Protein 6EQE (pdb70)

Solvent-accessible surface area: 10298 Å² total; per-residue (Å²): 186,50,93,66,38,30,31,87,113,20,73,44,75,47,1,66,43,101,62,17,64,23,81,43,155,60,43,106,9,116,186,29,35,47,9,35,34,1,27,0,14,11,2,54,82,14,86,35,55,3,0,0,0,0,0,1,0,1,97,83,17,143,30,82,18,0,111,27,0,0,53,7,0,0,3,4,0,0,0,0,0,0,0,31,11,101,48,38,96,25,89,7,76,45,0,6,74,5,0,47,18,0,2,149,20,0,31,55,30,27,60,50,88,101,12,63,0,119,45,62,7,30,63,79,5,24,0,0,0,0,34,10,26,0,0,0,1,0,0,30,0,0,30,105,54,88,97,10,52,0,0,0,0,1,3,0,85,17,103,52,45,103,11,45,63,0,57,1,26,0,0,0,0,0,1,68,96,9,97,122,2,60,11,125,70,3,1,26,40,0,9,90,25,1,78,136,6,14,20,0,0,0,12,4,79,44,8,64,24,53,14,2,10,42,70,20,105,24,64,49,17,0,0,21,1,0,0,0,0,0,2,22,17,0,1,63,3,87,81,6,30,93,33,0,15,55,69,29,129,34,132,134,20,44,33,40,91,54,35,102,6,80,137,168,244

GO terms:
  GO:0052689 carboxylic ester hydrolase activity (F, IDA)
  GO:0042178 xenobiotic catabolic process (P, IDA)
  GO:0008126 acetylesterase activity (F, EXP)

Radius of gyration: 16.51 Å; Cα contacts (8 Å, |Δi|>4): 727; chains: 1; bounding box: 40×38×47 Å

InterPro domains:
  IPR029058 Alpha/Beta hydrolase fold [G3DSA:3.40.50.1820] (29-290)
  IPR029058 Alpha/Beta hydrolase fold [SSF53474] (37-277)
  IPR041127 PET hydrolase/cutinase-like [PF12740] (27-290)
  IPR050261 FrsA esterase [PTHR22946] (27-247)

Nearest PDB structures (foldseek):
  6ilx-assembly1_A  TM=1.003E+00  e=2.731E-58  Piscinibacter sakaiensis
  6eqf-assembly1_A  TM=9.967E-01  e=1.232E-58  Piscinibacter sakaiensis
  8j45-assembly1_A  TM=1.003E+00  e=1.341E-57  Piscinibacter sakaiensis
  7sh6-assembly1_A  TM=1.003E+00  e=1.426E-57  Piscinibacter sakaiensis
  7cqb-assembly1_A  TM=1.003E+00  e=3.796E-57  Piscinibacter sakaiensis

Secondary structure (DSSP, 8-state):
--TT--SSPP-HHHHHSSS-SS-EEEEE-SS-SSSSEEEEEEES--SS-EEEEEEE--TT--GGGTTTHHHHHHHHH-EEEEEE-SSTT--HHHHHHHHHHHHHHHHHHHT-TTSTTTTTEEEEEEEEEEBTHHHHHHHHHHHH-TT--EE--BS---S----TT--S-EEEEEETT-SSS-TTTTHHHHHHH--SS-EEEEEETT--TTTTSTT-S-HHHHHHHHHHHHHHHHS--GGGHHHHHS----TTEEEEEEES-S---

Sequence (265 aa):
TNPYARGPNPTAASLEASSAGPFTVRRRSFTVSRRPSGYGAGTVYYPTNAGGTVGAIAIVPGYTARQSSSIIKKWWGPRLASHGFVVITIDTNSTLDQPSSSSRSSQQMAALRRQVASSSLNGTSSSPIYGKKVDTARMGVMGWSMGGGGSLISAANNPSSLKKAAAPQAPWDSSSSTNFSSVTVPTLIIFACENDSSIAPVNSSSSALPIYDSMSSRRNAKQFLLEINGGSHSCANSGNSSNQALIGKKGVAWMMKRFMMDNDTRYSTFACENPNSTRRVSDFRTANCSSLEH

Structure (mmCIF, N/CA/C/O backbone):
data_6EQE
#
_entry.id   6EQE
#
_cell.length_a   51.114
_cell.length_b   51.388
_cell.length_c   84.545
_cell.angle_alpha   90.00
_cell.angle_beta   90.00
_cell.angle_gamma   90.00
#
_symmetry.space_group_name_H-M   'P 21 21 21'
#
loop_
_entity.id
_entity.type
_entity.pdbx_description
1 polymer 'Poly(ethylene terephthalate) hydrolase'
2 non-polymer 'CHLORIDE ION'
3 non-polymer 'SODIUM ION'
4 water water
#
loop_
_atom_site.group_PDB
_atom_site.id
_atom_site.type_symbol
_atom_site.label_atom_id
_atom_site.label_alt_id
_atom_site.label_comp_id
_atom_site.label_asym_id
_atom_site.label_entity_id
_atom_site.label_seq_id
_atom_site.pdbx_PDB_ins_code
_atom_site.Cartn_x
_atom_site.Cartn_y
_atom_site.Cartn_z
_atom_site.occupancy
_atom_site.B_iso_or_equiv
_atom_site.auth_seq_id
_atom_site.auth_comp_id
_atom_site.auth_asym_id
_atom_site.auth_atom_id
_atom_site.pdbx_PDB_model_num
ATOM 1 N N . THR A 1 29 ? 13.140 13.321 12.769 1.00 24.59 29 THR A N 1
ATOM 2 C CA . THR A 1 29 ? 11.706 13.383 12.534 1.00 23.64 29 THR A CA 1
ATOM 3 C C . THR A 1 29 ? 11.210 12.040 12.000 1.00 19.07 29 THR A C 1
ATOM 4 O O . THR A 1 29 ? 11.987 11.168 11.635 1.00 20.92 29 THR A O 1
ATOM 14 N N . ASN A 1 30 ? 9.903 11.872 11.952 1.00 14.37 30 ASN A N 1
ATOM 15 C CA . ASN A 1 30 ? 9.316 10.625 11.475 1.00 11.18 30 ASN A CA 1
ATOM 16 C C . ASN A 1 30 ? 9.312 10.633 9.956 1.00 9.97 30 ASN A C 1
ATOM 17 O O . ASN A 1 30 ? 8.628 11.469 9.358 1.00 10.20 30 ASN A O 1
ATOM 28 N N . PRO A 1 31 ? 10.033 9.721 9.294 1.00 10.32 31 PRO A N 1
ATOM 29 C CA . PRO A 1 31 ? 10.106 9.766 7.827 1.00 10.43 31 PRO A CA 1
ATOM 30 C C . PRO A 1 31 ? 8.780 9.471 7.141 1.00 9.33 31 PRO A C 1
ATOM 31 O O . PRO A 1 31 ? 8.659 9.734 5.934 1.00 10.78 31 PRO A O 1
ATOM 42 N N . TYR A 1 32 ? 7.799 8.926 7.864 1.00 8.18 32 TYR A N 1
ATOM 43 C CA . TYR A 1 32 ? 6.524 8.520 7.281 1.00 7.26 32 TYR A CA 1
ATOM 44 C C . TYR A 1 32 ? 5.411 9.536 7.505 1.00 7.41 32 TYR A C 1
ATOM 45 O O . TYR A 1 32 ? 4.293 9.339 7.007 1.00 7.46 32 TYR A O 1
ATOM 63 N N . ALA A 1 33 ? 5.676 10.609 8.243 1.00 7.38 33 ALA A N 1
ATOM 64 C CA . ALA A 1 33 ? 4.642 11.600 8.489 1.00 7.58 33 ALA A CA 1
ATOM 65 C C . ALA A 1 33 ? 4.330 12.353 7.203 1.00 7.28 33 ALA A C 1
ATOM 66 O O . ALA A 1 33 ? 5.237 12.850 6.522 1.00 8.60 33 ALA A O 1
ATOM 73 N N . ARG A 1 34 ? 3.047 12.423 6.874 1.00 6.69 34 ARG A N 1
ATOM 74 C CA . ARG A 1 34 ? 2.566 13.136 5.703 1.00 6.94 34 ARG A CA 1
ATOM 75 C C . ARG A 1 34 ? 1.444 14.069 6.113 1.00 7.12 34 ARG A C 1
ATOM 76 O O . ARG A 1 34 ? 0.680 13.758 7.028 1.00 6.80 34 ARG A O 1
ATOM 97 N N . GLY A 1 35 ? 1.320 15.191 5.401 1.00 7.75 35 GLY A N 1
ATOM 98 C CA . GLY A 1 35 ? 0.178 16.063 5.545 1.00 8.07 35 GLY A CA 1
ATOM 99 C C . GLY A 1 35 ? 0.237 16.983 6.746 1.00 8.01 35 GLY A C 1
ATOM 100 O O . GLY A 1 35 ? 1.120 16.891 7.610 1.00 8.18 35 GLY A O 1
ATOM 104 N N . PRO A 1 36 ? -0.723 17.901 6.807 1.00 10.11 36 PRO A N 1
ATOM 105 C CA . PRO A 1 36 ? -0.769 18.894 7.880 1.00 10.17 36 PRO A CA 1
ATOM 106 C C . PRO A 1 36 ? -1.190 18.269 9.200 1.00 8.95 36 PRO A C 1
ATOM 107 O O . PRO A 1 36 ? -1.784 17.193 9.253 1.00 9.51 36 PRO A O 1
ATOM 118 N N . ASN A 1 37 ? -0.904 18.974 10.282 1.00 8.94 37 ASN A N 1
ATOM 119 C CA . ASN A 1 37 ? -1.296 18.476 11.591 1.00 8.80 37 ASN A CA 1
ATOM 120 C C . ASN A 1 37 ? -2.812 18.281 11.639 1.00 8.96 37 ASN A C 1
ATOM 121 O O . ASN A 1 37 ? -3.568 19.183 11.232 1.00 9.99 37 ASN A O 1
ATOM 132 N N . PRO A 1 38 ? -3.295 17.148 12.144 1.00 8.11 38 PRO A N 1
ATOM 133 C CA . PRO A 1 38 ? -4.732 16.860 12.087 1.00 8.08 38 PRO A CA 1
ATOM 134 C C . PRO A 1 38 ? -5.516 17.597 13.154 1.00 8.37 38 PRO A C 1
ATOM 135 O O . PRO A 1 38 ? -5.016 17.888 14.243 1.00 9.56 38 PRO A O 1
ATOM 146 N N . THR A 1 39 ? -6.786 17.849 12.845 1.00 8.26 39 THR A N 1
ATOM 147 C CA . THR A 1 39 ? -7.752 18.330 13.819 1.00 8.54 39 THR A CA 1
ATOM 148 C C . THR A 1 39 ? -8.991 17.450 13.733 1.00 8.08 39 THR A C 1
ATOM 149 O O . THR A 1 39 ? -9.192 16.715 12.763 1.00 7.56 39 THR A O 1
ATOM 160 N N . ALA A 1 40 ? -9.866 17.553 14.732 1.00 8.30 40 ALA A N 1
ATOM 161 C CA . ALA A 1 40 ? -11.118 16.811 14.641 1.00 8.60 40 ALA A CA 1
ATOM 162 C C . ALA A 1 40 ? -11.852 17.183 13.364 1.00 7.94 40 ALA A C 1
ATOM 163 O O . ALA A 1 40 ? -12.335 16.311 12.632 1.00 8.07 40 ALA A O 1
ATOM 170 N N . ALA A 1 41 ? -11.950 18.484 13.076 1.00 8.42 41 ALA A N 1
ATOM 171 C CA . ALA A 1 41 ? -12.650 18.919 11.877 1.00 8.75 41 ALA A CA 1
ATOM 172 C C . ALA A 1 41 ? -12.008 18.344 10.623 1.00 7.69 41 ALA A C 1
ATOM 173 O O . ALA A 1 41 ? -12.716 17.894 9.706 1.00 7.75 41 ALA A O 1
ATOM 180 N N . SER A 1 42 ? -10.668 18.369 10.542 1.00 7.43 42 SER A N 1
ATOM 181 C CA . SER A 1 42 ? -10.022 17.926 9.311 1.00 7.29 42 SER A CA 1
ATOM 182 C C . SER A 1 42 ? -10.180 16.426 9.112 1.00 6.51 42 SER A C 1
ATOM 183 O O . SER A 1 42 ? -10.207 15.961 7.966 1.00 7.23 42 SER A O 1
ATOM 191 N N . LEU A 1 43 ? -10.315 15.660 10.191 1.00 6.13 43 LEU A N 1
ATOM 192 C CA . LEU A 1 43 ? -10.519 14.219 10.085 1.00 5.96 43 LEU A CA 1
ATOM 193 C C . LEU A 1 43 ? -11.982 13.835 9.908 1.00 5.83 43 LEU A C 1
ATOM 194 O O . LEU A 1 43 ? -12.263 12.746 9.390 1.00 6.12 43 LEU A O 1
ATOM 210 N N . GLU A 1 44 ? -12.915 14.691 10.326 1.00 6.06 44 GLU A N 1
ATOM 211 C CA . GLU A 1 44 ? -14.343 14.443 10.160 1.00 6.08 44 GLU A CA 1
ATOM 212 C C . GLU A 1 44 ? -14.841 14.857 8.776 1.00 5.89 44 GLU A C 1
ATOM 213 O O . GLU A 1 44 ? -15.906 14.393 8.344 1.00 6.46 44 GLU A O 1
ATOM 225 N N . ALA A 1 45 ? -14.105 15.730 8.096 1.00 6.33 45 ALA A N 1
ATOM 226 C CA . ALA A 1 45 ? -14.451 16.211 6.773 1.00 6.68 45 ALA A CA 1
ATOM 227 C C . ALA A 1 45 ? -14.533 15.053 5.790 1.00 6.44 45 ALA A C 1
ATOM 228 O O . ALA A 1 45 ? -13.908 14.007 5.948 1.00 6.57 45 ALA A O 1
ATOM 235 N N . SER A 1 46 ? -15.294 15.265 4.720 1.00 7.13 46 SER A N 1
ATOM 236 C CA A SER A 1 46 ? -15.412 14.224 3.712 0.34 7.65 46 SER A CA 1
ATOM 237 C CA B SER A 1 46 ? -15.417 14.246 3.688 0.66 7.45 46 SER A CA 1
ATOM 238 C C . SER A 1 46 ? -14.094 13.949 2.995 1.00 6.89 46 SER A C 1
ATOM 239 O O . SER A 1 46 ? -13.917 12.844 2.477 1.00 8.89 46 SER A O 1
ATOM 254 N N . ALA A 1 47 ? -13.204 14.929 2.899 1.00 6.88 47 ALA A N 1
ATOM 255 C CA . ALA A 1 47 ? -11.952 14.752 2.191 1.00 8.76 47 ALA A CA 1
ATOM 256 C C . ALA A 1 47 ? -10.799 15.315 2.992 1.00 7.43 47 ALA A C 1
ATOM 257 O O . ALA A 1 47 ? -10.901 16.393 3.591 1.00 7.51 47 ALA A O 1
ATOM 264 N N . GLY A 1 48 ? -9.689 14.580 2.953 1.00 7.54 48 GLY A N 1
ATOM 265 C CA . GLY A 1 48 ? -8.432 15.012 3.504 1.00 7.16 48 GLY A CA 1
ATOM 266 C C . GLY A 1 48 ? -7.701 15.988 2.602 1.00 6.67 48 GLY A C 1
ATOM 267 O O . GLY A 1 48 ? -8.268 16.552 1.662 1.00 7.46 48 GLY A O 1
ATOM 271 N N . PRO A 1 49 ? -6.409 16.202 2.893 1.00 6.56 49 PRO A N 1
ATOM 272 C CA . PRO A 1 49 ? -5.658 17.276 2.223 1.00 7.33 49 PRO A CA 1
ATOM 273 C C . PRO A 1 49 ? -5.235 16.975 0.800 1.00 7.35 49 PRO A C 1
ATOM 274 O O . PRO A 1 49 ? -4.941 17.926 0.063 1.00 9.08 49 PRO A O 1
ATOM 285 N N . PHE A 1 50 ? -5.150 15.716 0.395 1.00 6.28 50 PHE A N 1
ATOM 286 C CA . PHE A 1 50 ? -4.535 15.357 -0.875 1.00 6.02 50 PHE A CA 1
ATOM 287 C C . PHE A 1 50 ? -5.583 15.103 -1.951 1.00 6.30 50 PHE A C 1
ATOM 288 O O . PHE A 1 50 ? -6.689 14.617 -1.682 1.00 6.97 50 PHE A O 1
ATOM 305 N N . THR A 1 51 ? -5.201 15.416 -3.181 1.00 6.80 51 THR A N 1
ATOM 306 C CA . THR A 1 51 ? -6.031 15.171 -4.348 1.00 7.25 51 THR A CA 1
ATOM 307 C C . THR A 1 51 ? -5.955 13.694 -4.710 1.00 6.79 51 THR A C 1
ATOM 308 O O . THR A 1 51 ? -4.877 13.103 -4.686 1.00 7.28 51 THR A O 1
ATOM 319 N N . VAL A 1 52 ? -7.104 13.103 -5.038 1.00 6.68 52 VAL A N 1
ATOM 320 C CA . VAL A 1 52 ? -7.218 11.674 -5.291 1.00 6.86 52 VAL A CA 1
ATOM 321 C C . VAL A 1 52 ? -7.566 11.416 -6.749 1.00 6.71 52 VAL A C 1
ATOM 322 O O . VAL A 1 52 ? -8.445 12.072 -7.318 1.00 7.72 52 VAL A O 1
ATOM 335 N N . ARG A 1 53 ? -6.888 10.442 -7.340 1.00 6.48 53 ARG A N 1
ATOM 336 C CA A ARG A 1 53 ? -7.269 9.869 -8.619 0.35 7.04 53 ARG A CA 1
ATOM 337 C CA B ARG A 1 53 ? -7.269 9.869 -8.619 0.35 7.04 53 ARG A CA 1
ATOM 338 C CA C ARG A 1 53 ? -7.261 9.867 -8.620 0.29 7.04 53 ARG A CA 1
ATOM 339 C C . ARG A 1 53 ? -7.425 8.362 -8.442 1.00 7.10 53 ARG A C 1
ATOM 340 O O . ARG A 1 53 ? -7.063 7.789 -7.409 1.00 6.68 53 ARG A O 1
ATOM 401 N N . SER A 1 54 ? -7.984 7.710 -9.462 1.00 7.73 54 SER A N 1
ATOM 402 C CA . SER A 1 54 ? -8.193 6.275 -9.376 1.00 7.46 54 SER A CA 1
ATOM 403 C C . SER A 1 54 ? -8.095 5.647 -10.750 1.00 7.88 54 SER A C 1
ATOM 404 O O . SER A 1 54 ? -8.235 6.313 -11.777 1.00 10.71 54 SER A O 1
ATOM 412 N N . PHE A 1 55 ? -7.876 4.338 -10.758 1.00 7.25 55 PHE A N 1
ATOM 413 C CA . PHE A 1 55 ? -7.906 3.548 -11.986 1.00 7.44 55 PHE A CA 1
ATOM 414 C C . PHE A 1 55 ? -8.387 2.137 -11.657 1.00 6.49 55 PHE A C 1
ATOM 415 O O . PHE A 1 55 ? -8.298 1.681 -10.519 1.00 7.01 55 PHE A O 1
ATOM 432 N N . THR A 1 56 ? -8.901 1.450 -12.679 1.00 8.21 56 THR A N 1
ATOM 433 C CA . THR A 1 56 ? -9.291 0.044 -12.641 1.00 8.14 56 THR A CA 1
ATOM 434 C C . THR A 1 56 ? -8.065 -0.816 -12.928 1.00 7.41 56 THR A C 1
ATOM 435 O O . THR A 1 56 ? -7.317 -0.529 -13.863 1.00 8.76 56 THR A O 1
ATOM 446 N N . VAL A 1 57 ? -7.877 -1.895 -12.175 1.00 6.50 57 VAL A N 1
ATOM 447 C CA . VAL A 1 57 ? -6.771 -2.816 -12.449 1.00 7.35 57 VAL A CA 1
ATOM 448 C C . VAL A 1 57 ? -7.057 -3.593 -13.738 1.00 7.81 57 VAL A C 1
ATOM 449 O O . VAL A 1 57 ? -8.091 -4.251 -13.872 1.00 8.03 57 VAL A O 1
ATOM 462 N N . SER A 1 58 ? -6.145 -3.530 -14.712 1.00 8.14 58 SER A N 1
ATOM 463 C CA . SER A 1 58 ? -6.414 -4.181 -15.999 1.00 9.61 58 SER A CA 1
ATOM 464 C C . SER A 1 58 ? -6.498 -5.690 -15.872 1.00 9.58 58 SER A C 1
ATOM 465 O O . SER A 1 58 ? -7.444 -6.328 -16.373 1.00 11.85 58 SER A O 1
ATOM 473 N N . ARG A 1 59 ? -5.509 -6.298 -15.237 1.00 8.42 59 ARG A N 1
ATOM 474 C CA A ARG A 1 59 ? -5.486 -7.756 -15.102 0.56 8.60 59 ARG A CA 1
ATOM 475 C CA B ARG A 1 59 ? -5.476 -7.749 -15.105 0.44 8.97 59 ARG A CA 1
ATOM 476 C C . ARG A 1 59 ? -5.254 -8.102 -13.642 1.00 7.19 59 ARG A C 1
ATOM 477 O O . ARG A 1 59 ? -4.109 -8.262 -13.189 1.00 7.58 59 ARG A O 1
ATOM 516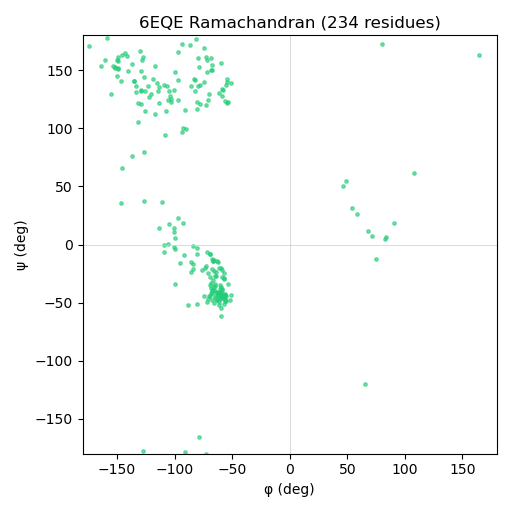 N N . PRO A 1 60 ? -6.326 -8.240 -12.872 1.00 6.55 60 PRO A N 1
ATOM 517 C CA . PRO A 1 60 ? -6.167 -8.638 -11.471 1.00 7.05 60 PRO A CA 1
ATOM 518 C C . PRO A 1 60 ? -5.389 -9.935 -11.341 1.00 7.28 60 PRO A C 1
ATOM 519 O O . PRO A 1 60 ? -5.627 -10.916 -12.055 1.00 8.27 60 PRO A O 1
ATOM 530 N N . SER A 1 61 ? -4.480 -9.945 -10.380 1.00 6.89 61 SER A N 1
ATOM 531 C CA . SER A 1 61 ? -3.614 -11.082 -10.092 1.00 7.41 61 SER A CA 1
ATOM 532 C C . SER A 1 61 ? -4.072 -11.720 -8.782 1.00 6.87 61 SER A C 1
ATOM 533 O O . SER A 1 61 ? -3.696 -11.266 -7.702 1.00 8.07 61 SER A O 1
ATOM 541 N N . GLY A 1 62 ? -4.924 -12.744 -8.883 1.00 6.63 62 GLY A N 1
ATOM 542 C CA . GLY A 1 62 ? -5.371 -13.473 -7.716 1.00 7.24 62 GLY A CA 1
ATOM 543 C C . GLY A 1 62 ? -6.626 -12.973 -7.032 1.00 7.10 62 GLY A C 1
ATOM 544 O O . GLY A 1 62 ? -6.857 -13.326 -5.857 1.00 8.83 62 GLY A O 1
ATOM 548 N N . TYR A 1 63 ? -7.441 -12.177 -7.720 1.00 6.01 63 TYR A N 1
ATOM 549 C CA . TYR A 1 63 ? -8.712 -11.689 -7.200 1.00 5.75 63 TYR A CA 1
ATOM 550 C C . TYR A 1 63 ? -9.555 -11.281 -8.407 1.00 5.70 63 TYR A C 1
ATOM 551 O O . TYR A 1 63 ? -9.104 -11.369 -9.554 1.00 6.44 63 TYR A O 1
ATOM 569 N N . GLY A 1 64 ? -10.786 -10.848 -8.155 1.00 5.61 64 GLY A N 1
ATOM 570 C CA . GLY A 1 64 ? -11.737 -10.667 -9.240 1.00 6.08 64 GLY A CA 1
ATOM 571 C C . GLY A 1 64 ? -11.591 -9.380 -10.030 1.00 5.84 64 GLY A C 1
ATOM 572 O O . GLY A 1 64 ? -11.558 -9.397 -11.266 1.00 7.06 64 GLY A O 1
ATOM 576 N N . ALA A 1 65 ? -11.536 -8.251 -9.325 1.00 5.23 65 ALA A N 1
ATOM 577 C CA . ALA A 1 65 ? -11.448 -6.928 -9.926 1.00 5.51 65 ALA A CA 1
ATOM 578 C C . ALA A 1 65 ? -10.931 -5.977 -8.856 1.00 5.35 65 ALA A C 1
ATOM 579 O O . ALA A 1 65 ? -11.057 -6.260 -7.665 1.00 5.11 65 ALA A O 1
ATOM 586 N N . GLY A 1 66 ? -10.372 -4.847 -9.272 1.00 5.72 66 GLY A N 1
ATOM 587 C CA . GLY A 1 66 ? -9.937 -3.861 -8.302 1.00 6.12 66 GLY A CA 1
ATOM 588 C C . GLY A 1 66 ? -9.967 -2.451 -8.833 1.00 5.55 66 GLY A C 1
ATOM 589 O O . GLY A 1 66 ? -9.801 -2.206 -10.031 1.00 6.57 66 GLY A O 1
ATOM 593 N N . THR A 1 67 ? -10.142 -1.517 -7.906 1.00 5.32 67 THR A N 1
ATOM 594 C CA . THR A 1 67 ? -9.984 -0.095 -8.141 1.00 5.24 67 THR A CA 1
ATOM 595 C C . THR A 1 67 ? -8.902 0.401 -7.190 1.00 5.19 67 THR A C 1
ATOM 596 O O . THR A 1 67 ? -8.965 0.129 -5.988 1.00 5.64 67 THR A O 1
ATOM 607 N N . VAL A 1 68 ? -7.915 1.120 -7.735 1.00 5.23 68 VAL A N 1
ATOM 608 C CA . VAL A 1 68 ? -6.828 1.711 -6.960 1.00 5.34 68 VAL A CA 1
ATOM 609 C C . VAL A 1 68 ? -7.072 3.210 -6.867 1.00 5.47 68 VAL A C 1
ATOM 610 O O . VAL A 1 68 ? -7.204 3.895 -7.893 1.00 6.51 68 VAL A O 1
ATOM 623 N N . TYR A 1 69 ? -7.122 3.702 -5.638 1.00 5.20 69 TYR A N 1
ATOM 624 C CA . TYR A 1 69 ? -7.224 5.120 -5.305 1.00 5.49 69 TYR A CA 1
ATOM 625 C C . TYR A 1 69 ? -5.877 5.587 -4.777 1.00 5.56 69 TYR A C 1
ATOM 626 O O . TYR A 1 69 ? -5.266 4.897 -3.960 1.00 5.87 69 TYR A O 1
ATOM 644 N N . TYR A 1 70 ? -5.419 6.761 -5.215 1.00 5.55 70 TYR A N 1
ATOM 645 C CA . TYR A 1 70 ? -4.100 7.215 -4.800 1.00 5.76 70 TYR A CA 1
ATOM 646 C C . TYR A 1 70 ? -4.055 8.731 -4.721 1.00 5.98 70 TYR A C 1
ATOM 647 O O . TYR A 1 70 ? -4.754 9.431 -5.468 1.00 6.50 70 TYR A O 1
ATOM 665 N N . PRO A 1 71 ? -3.206 9.266 -3.844 1.00 6.04 71 PRO A N 1
ATOM 666 C CA . PRO A 1 71 ? -3.001 10.714 -3.789 1.00 6.30 7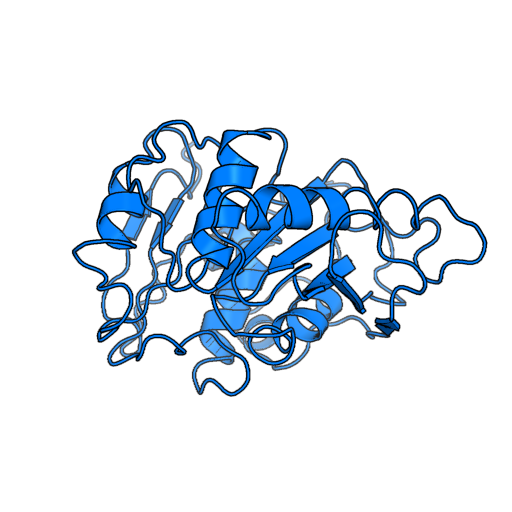1 PRO A CA 1
ATOM 667 C C . PRO A 1 71 ? -2.011 11.137 -4.868 1.00 6.30 71 PRO A C 1
ATOM 668 O O . PRO A 1 71 ? -1.002 10.467 -5.093 1.00 7.14 71 PRO A O 1
ATOM 679 N N . THR A 1 72 ? -2.269 12.288 -5.491 1.00 6.75 72 THR A N 1
ATOM 680 C CA . THR A 1 72 ? -1.368 12.794 -6.517 1.00 7.32 72 THR A CA 1
ATOM 681 C C . THR A 1 72 ? -0.299 13.731 -5.966 1.00 7.39 72 THR A C 1
ATOM 682 O O . THR A 1 72 ? 0.640 14.079 -6.693 1.00 8.52 72 THR A O 1
ATOM 693 N N . ASN A 1 73 ? -0.412 14.114 -4.690 1.00 7.08 73 ASN A N 1
ATOM 694 C CA . ASN A 1 73 ? 0.417 15.180 -4.126 1.00 7.93 73 ASN A CA 1
ATOM 695 C C . ASN A 1 73 ? 0.752 14.924 -2.644 1.00 9.18 73 ASN A C 1
ATOM 696 O O . ASN A 1 73 ? 0.849 15.864 -1.852 1.00 11.19 73 ASN A O 1
ATOM 707 N N . ALA A 1 74 ? 0.947 13.659 -2.255 1.00 8.88 74 ALA A N 1
ATOM 708 C CA . ALA A 1 74 ? 1.210 13.355 -0.844 1.00 9.99 74 ALA A CA 1
ATOM 709 C C . ALA A 1 74 ? 2.590 13.769 -0.381 1.00 10.53 74 ALA A C 1
ATOM 710 O O . ALA A 1 74 ? 2.826 13.853 0.832 1.00 11.71 74 ALA A O 1
ATOM 717 N N . GLY A 1 75 ? 3.510 13.996 -1.302 1.00 10.11 75 GLY A N 1
ATOM 718 C CA . GLY A 1 75 ? 4.818 14.542 -0.944 1.00 11.99 75 GLY A CA 1
ATOM 719 C C . GLY A 1 75 ? 5.845 13.534 -0.437 1.00 12.08 75 GLY A C 1
ATOM 720 O O . GLY A 1 75 ? 6.952 13.930 -0.052 1.00 14.73 75 GLY A O 1
ATOM 724 N N . GLY A 1 76 ? 5.526 12.252 -0.441 1.00 10.70 76 GLY A N 1
ATOM 725 C CA . GLY A 1 76 ? 6.425 11.166 -0.079 1.00 9.16 76 GLY A CA 1
ATOM 726 C C . GLY A 1 76 ? 5.697 9.873 -0.362 1.00 7.81 76 GLY A C 1
ATOM 727 O O . GLY A 1 76 ? 4.497 9.879 -0.632 1.00 8.06 76 GLY A O 1
ATOM 731 N N . THR A 1 77 ? 6.410 8.754 -0.279 1.00 7.37 77 THR A N 1
ATOM 732 C CA . THR A 1 77 ? 5.756 7.464 -0.469 1.00 6.67 77 THR A CA 1
ATOM 733 C C . THR A 1 77 ? 4.809 7.181 0.699 1.00 6.04 77 THR A C 1
ATOM 734 O O . THR A 1 77 ? 5.013 7.647 1.828 1.00 6.56 77 THR A O 1
ATOM 745 N N . VAL A 1 78 ? 3.745 6.431 0.406 1.00 5.79 78 VAL A N 1
ATOM 746 C CA . VAL A 1 78 ? 2.688 6.156 1.370 1.00 5.35 78 VAL A CA 1
ATOM 747 C C . VAL A 1 78 ? 2.425 4.654 1.444 1.00 5.30 78 VAL A C 1
ATOM 748 O O . VAL A 1 78 ? 2.756 3.891 0.535 1.00 5.83 78 VAL A O 1
ATOM 761 N N . GLY A 1 79 ? 1.820 4.230 2.554 1.00 5.07 79 GLY A N 1
ATOM 762 C CA . GLY A 1 79 ? 1.445 2.836 2.686 1.00 4.93 79 GLY A CA 1
ATOM 763 C C . GLY A 1 79 ? 0.227 2.478 1.842 1.00 4.85 79 GLY A C 1
ATOM 764 O O . GLY A 1 79 ? -0.472 3.340 1.302 1.00 5.14 79 GLY A O 1
ATOM 768 N N . ALA A 1 80 ? -0.025 1.158 1.741 1.00 4.69 80 ALA A N 1
ATOM 769 C CA . ALA A 1 80 ? -1.111 0.622 0.935 1.00 4.48 80 ALA A CA 1
ATOM 770 C C . ALA A 1 80 ? -2.104 -0.155 1.796 1.00 4.16 80 ALA A C 1
ATOM 771 O O . ALA A 1 80 ? -1.705 -0.863 2.723 1.00 4.54 80 ALA A O 1
ATOM 778 N N . ILE A 1 81 ? -3.385 -0.032 1.463 1.00 4.13 81 ILE A N 1
ATOM 779 C CA . ILE A 1 81 ? -4.477 -0.663 2.198 1.00 4.16 81 ILE A CA 1
ATOM 780 C C . ILE A 1 81 ? -5.357 -1.408 1.196 1.00 4.07 81 ILE A C 1
ATOM 781 O O . ILE A 1 81 ? -5.729 -0.840 0.166 1.00 4.72 81 ILE A O 1
ATOM 797 N N . ALA A 1 82 ? -5.703 -2.665 1.499 1.00 3.98 82 ALA A N 1
ATOM 798 C CA . ALA A 1 82 ? -6.582 -3.471 0.660 1.00 3.96 82 ALA A CA 1
ATOM 799 C C . ALA A 1 82 ? -7.879 -3.768 1.403 1.00 3.89 82 ALA A C 1
ATOM 800 O O . ALA A 1 82 ? -7.846 -4.193 2.567 1.00 3.88 82 ALA A O 1
ATOM 807 N N . ILE A 1 83 ? -9.009 -3.561 0.721 1.00 3.88 83 ILE A N 1
ATOM 808 C CA . ILE A 1 83 ? -10.334 -3.599 1.334 1.00 4.05 83 ILE A CA 1
ATOM 809 C C . ILE A 1 83 ? -11.229 -4.581 0.575 1.00 4.12 83 ILE A C 1
ATOM 810 O O . ILE A 1 83 ? -11.322 -4.515 -0.654 1.00 4.46 83 ILE A O 1
ATOM 826 N N . VAL A 1 84 ? -11.914 -5.455 1.321 1.00 4.11 84 VAL A N 1
ATOM 827 C CA . VAL A 1 84 ? -12.696 -6.557 0.759 1.00 4.12 84 VAL A CA 1
ATOM 828 C C . VAL A 1 84 ? -14.153 -6.494 1.211 1.00 4.34 84 VAL A C 1
ATOM 829 O O . VAL A 1 84 ? -14.428 -6.265 2.395 1.00 4.80 84 VAL A O 1
ATOM 842 N N . PRO A 1 85 ? -15.119 -6.711 0.300 1.00 4.45 85 PRO A N 1
ATOM 843 C CA . PRO A 1 85 ? -16.536 -6.732 0.690 1.00 4.84 85 PRO A CA 1
ATOM 844 C C . PRO A 1 85 ? -16.936 -7.981 1.466 1.00 4.82 85 PRO A C 1
ATOM 845 O O . PRO A 1 85 ? -16.145 -8.889 1.691 1.00 5.22 85 PRO A O 1
ATOM 856 N N . GLY A 1 86 ? -18.225 -8.032 1.837 1.00 5.24 86 GLY A N 1
ATOM 857 C CA . GLY A 1 86 ? -18.828 -9.216 2.413 1.00 5.76 86 GLY A CA 1
ATOM 858 C C . GLY A 1 86 ? -19.453 -10.142 1.365 1.00 5.30 86 GLY A C 1
ATOM 859 O O . GLY A 1 86 ? -19.410 -9.891 0.161 1.00 5.40 86 GLY A O 1
ATOM 863 N N . TYR A 1 87 ? -20.045 -11.231 1.865 1.00 5.66 87 TYR A N 1
ATOM 864 C CA . TYR A 1 87 ? -20.682 -12.249 1.024 1.00 5.73 87 TYR A CA 1
ATOM 865 C C . TYR A 1 87 ? -21.763 -11.603 0.169 1.00 5.19 87 TYR A C 1
ATOM 866 O O . TYR A 1 87 ? -22.596 -10.853 0.680 1.00 5.76 87 TYR A O 1
ATOM 884 N N . THR A 1 88 ? -21.773 -11.925 -1.125 1.00 5.36 88 THR A N 1
ATOM 885 C CA . THR A 1 88 ? -22.649 -11.391 -2.166 1.00 5.77 88 THR A CA 1
ATOM 886 C C . THR A 1 88 ? -22.282 -9.988 -2.608 1.00 5.87 88 THR A C 1
ATOM 887 O O . THR A 1 88 ? -22.838 -9.511 -3.605 1.00 7.16 88 THR A O 1
ATOM 898 N N . ALA A 1 89 ? -21.423 -9.289 -1.882 1.00 5.31 89 ALA A N 1
ATOM 899 C CA . ALA A 1 89 ? -21.254 -7.860 -2.075 1.00 5.27 89 ALA A CA 1
ATOM 900 C C . ALA A 1 89 ? -20.070 -7.557 -2.978 1.00 4.89 89 ALA A C 1
ATOM 901 O O . ALA A 1 89 ? -19.205 -8.407 -3.251 1.00 5.37 89 ALA A O 1
ATOM 908 N N . ARG A 1 90 ? -20.041 -6.305 -3.426 1.00 5.52 90 ARG A N 1
ATOM 909 C CA . ARG A 1 90 ? -19.079 -5.819 -4.399 1.00 5.44 90 ARG A CA 1
ATOM 910 C C . ARG A 1 90 ? -18.396 -4.560 -3.867 1.00 4.81 90 ARG A C 1
ATOM 911 O O . ARG A 1 90 ? -18.642 -4.090 -2.756 1.00 5.25 90 ARG A O 1
ATOM 932 N N . GLN A 1 91 ? -17.524 -4.001 -4.706 1.00 4.94 91 GLN A N 1
ATOM 933 C CA . GLN A 1 91 ? -16.763 -2.816 -4.319 1.00 4.98 91 GLN A CA 1
ATOM 934 C C . GLN A 1 91 ? -17.667 -1.696 -3.829 1.00 5.02 91 GLN A C 1
ATOM 935 O O . GLN A 1 91 ? -17.277 -0.945 -2.937 1.00 5.62 91 GLN A O 1
ATOM 949 N N . SER A 1 92 ? -18.872 -1.557 -4.377 1.00 5.32 92 SER A N 1
ATOM 950 C CA A SER A 1 92 ? -19.758 -0.461 -3.987 0.58 5.79 92 SER A CA 1
ATOM 951 C CA B SER A 1 92 ? -19.741 -0.449 -3.987 0.42 5.87 92 SER A CA 1
ATOM 952 C C . SER A 1 92 ? -19.935 -0.368 -2.479 1.00 5.48 92 SER A C 1
ATOM 953 O O . SER A 1 92 ? -20.021 0.734 -1.927 1.00 5.92 92 SER A O 1
ATOM 968 N N . SER A 1 93 ? -20.037 -1.516 -1.801 1.00 5.26 93 SER A N 1
ATOM 969 C CA . SER A 1 93 ? -20.318 -1.531 -0.363 1.00 5.34 93 SER A CA 1
ATOM 970 C C . SER A 1 93 ? -19.207 -0.889 0.463 1.00 5.20 93 SER A C 1
ATOM 971 O O . SER A 1 93 ? -19.472 -0.398 1.567 1.00 5.56 93 SER A O 1
ATOM 979 N N . ILE A 1 94 ? -17.970 -0.909 -0.046 1.00 5.08 94 ILE A N 1
ATOM 980 C CA A ILE A 1 94 ? -16.751 -0.475 0.636 0.52 5.26 94 ILE A CA 1
ATOM 981 C CA B ILE A 1 94 ? -16.854 -0.392 0.729 0.48 5.67 94 ILE A CA 1
ATOM 982 C C . ILE A 1 94 ? -16.095 0.731 -0.008 1.00 5.41 94 ILE A C 1
ATOM 983 O O . ILE A 1 94 ? -15.094 1.233 0.510 1.00 6.25 94 ILE A O 1
ATOM 1014 N N . LYS A 1 95 ? -16.616 1.189 -1.157 1.00 5.61 95 LYS A N 1
ATOM 1015 C CA A LYS A 1 95 ? -15.965 2.171 -2.031 0.58 6.16 95 LYS A CA 1
ATOM 1016 C CA B LYS A 1 95 ? -15.838 2.111 -1.970 0.42 6.65 95 LYS A CA 1
ATOM 1017 C C . LYS A 1 95 ? -15.608 3.461 -1.304 1.00 5.45 95 LYS A C 1
ATOM 1018 O O . LYS A 1 95 ? -14.591 4.089 -1.609 1.00 5.91 95 LYS A O 1
ATOM 1055 N N . TRP A 1 96 ? -16.477 3.919 -0.393 1.00 5.10 96 TRP A N 1
ATOM 1056 C CA . TRP A 1 96 ? -16.276 5.244 0.186 1.00 5.05 96 TRP A CA 1
ATOM 1057 C C . TRP A 1 96 ? -14.926 5.355 0.886 1.00 4.94 96 TRP A C 1
ATOM 1058 O O . TRP A 1 96 ? -14.350 6.450 0.977 1.00 5.07 96 TRP A O 1
ATOM 1079 N N . TRP A 1 97 ? -14.399 4.229 1.385 1.00 4.73 97 TRP A N 1
ATOM 1080 C CA . TRP A 1 97 ? -13.100 4.244 2.037 1.00 4.67 97 TRP A CA 1
ATOM 1081 C C . TRP A 1 97 ? -11.962 4.614 1.089 1.00 4.69 97 TRP A C 1
ATOM 1082 O O . TRP A 1 97 ? -10.914 5.087 1.548 1.00 4.95 97 TRP A O 1
ATOM 1103 N N . GLY A 1 98 ? -12.107 4.341 -0.206 1.00 4.94 98 GLY A N 1
ATOM 1104 C CA . GLY A 1 98 ? -11.034 4.587 -1.145 1.00 5.23 98 GLY A CA 1
ATOM 1105 C C . GLY A 1 98 ? -10.614 6.037 -1.190 1.00 5.29 98 GLY A C 1
ATOM 1106 O O . GLY A 1 98 ? -9.467 6.385 -0.878 1.00 5.77 98 GLY A O 1
ATOM 1110 N N . PRO A 1 99 ? -11.536 6.926 -1.561 1.00 5.61 99 PRO A N 1
ATOM 1111 C CA . PRO A 1 99 ? -11.178 8.352 -1.554 1.00 6.69 99 PRO A CA 1
ATOM 1112 C C . PRO A 1 99 ? -10.917 8.872 -0.158 1.00 5.89 99 PRO A C 1
ATOM 1113 O O . PRO A 1 99 ? -10.046 9.729 0.034 1.00 6.97 99 PRO A O 1
ATOM 1124 N N . ARG A 1 100 ? -11.670 8.407 0.838 1.00 5.53 100 ARG A N 1
ATOM 1125 C CA . ARG A 1 100 ? -11.524 8.946 2.183 1.00 5.91 100 ARG A CA 1
ATOM 1126 C C . ARG A 1 100 ? -10.114 8.706 2.706 1.00 5.55 100 ARG A C 1
ATOM 1127 O O . ARG A 1 100 ? -9.424 9.639 3.136 1.00 7.44 100 ARG A O 1
ATOM 1148 N N . LEU A 1 101 ? -9.643 7.456 2.641 1.00 4.75 101 LEU A N 1
ATOM 1149 C CA . LEU A 1 101 ? -8.276 7.157 3.071 1.00 4.65 101 LEU A CA 1
ATOM 1150 C C . LEU A 1 101 ? -7.233 7.730 2.107 1.00 5.08 101 LEU A C 1
ATOM 1151 O O . LEU A 1 101 ? -6.223 8.291 2.554 1.00 5.11 101 LEU A O 1
ATOM 1167 N N . ALA A 1 102 ? -7.425 7.587 0.789 1.00 4.92 102 ALA A N 1
ATOM 1168 C CA . ALA A 1 102 ? -6.371 8.033 -0.123 1.00 5.36 102 ALA A CA 1
ATOM 1169 C C . ALA A 1 102 ? -6.097 9.527 0.042 1.00 5.11 102 ALA A C 1
ATOM 1170 O O . ALA A 1 102 ? -4.944 9.974 -0.048 1.00 5.50 102 ALA A O 1
ATOM 1177 N N . SER A 1 103 ? -7.157 10.310 0.301 1.00 5.15 103 SER A N 1
ATOM 1178 C CA . SER A 1 103 ? -7.033 11.759 0.464 1.00 5.36 103 SER A CA 1
ATOM 1179 C C . SER A 1 103 ? -6.228 12.153 1.696 1.00 5.36 103 SER A C 1
ATOM 1180 O O . SER A 1 103 ? -5.845 13.324 1.809 1.00 5.79 103 SER A O 1
ATOM 1188 N N . HIS A 1 104 ? -5.969 11.218 2.607 1.00 5.07 104 HIS A N 1
ATOM 1189 C CA . HIS A 1 104 ? -5.108 11.459 3.756 1.00 5.38 104 HIS A CA 1
ATOM 1190 C C . HIS A 1 104 ? -3.702 10.909 3.581 1.00 5.56 104 HIS A C 1
ATOM 1191 O O . HIS A 1 104 ? -2.859 11.153 4.449 1.00 6.43 104 HIS A O 1
ATOM 1204 N N . GLY A 1 105 ? -3.411 10.242 2.465 1.00 5.46 105 GLY A N 1
ATOM 1205 C CA . GLY A 1 105 ? -2.071 9.765 2.169 1.00 5.56 105 GLY A CA 1
ATOM 1206 C C . GLY A 1 105 ? -1.898 8.260 2.280 1.00 5.14 105 GLY A C 1
ATOM 1207 O O . GLY A 1 105 ? -1.091 7.778 3.079 1.00 5.36 105 GLY A O 1
ATOM 1211 N N . PHE A 1 106 ? -2.647 7.524 1.456 1.00 5.09 106 PHE A N 1
ATOM 1212 C CA . PHE A 1 106 ? -2.566 6.065 1.353 1.00 5.15 106 PHE A CA 1
ATOM 1213 C C . PHE A 1 106 ? -2.914 5.694 -0.081 1.00 4.94 106 PHE A C 1
ATOM 1214 O O . PHE A 1 106 ? -3.705 6.388 -0.723 1.00 5.31 106 PHE A O 1
ATOM 1231 N N . VAL A 1 107 ? -2.369 4.576 -0.564 1.00 4.92 107 VAL A N 1
ATOM 1232 C CA . VAL A 1 107 ? -2.845 3.953 -1.793 1.00 4.96 107 VAL A CA 1
ATOM 1233 C C . VAL A 1 107 ? -3.812 2.857 -1.362 1.00 4.86 107 VAL A C 1
ATOM 1234 O O . VAL A 1 107 ? -3.457 2.011 -0.544 1.00 5.71 107 VAL A O 1
ATOM 1247 N N . VAL A 1 108 ? -5.043 2.907 -1.865 1.00 4.52 108 VAL A N 1
ATOM 1248 C CA . VAL A 1 108 ? -6.108 2.040 -1.382 1.00 4.45 108 VAL A CA 1
ATOM 1249 C C . VAL A 1 108 ? -6.641 1.238 -2.559 1.00 4.65 108 VAL A C 1
ATOM 1250 O O . VAL A 1 108 ? -7.035 1.816 -3.573 1.00 5.72 108 VAL A O 1
ATOM 1263 N N . ILE A 1 109 ? -6.693 -0.086 -2.418 1.00 4.40 109 ILE A N 1
ATOM 1264 C CA . ILE A 1 109 ? -7.285 -0.944 -3.435 1.00 4.70 109 ILE A CA 1
ATOM 1265 C C . ILE A 1 109 ? -8.549 -1.571 -2.845 1.00 4.68 109 ILE A C 1
ATOM 1266 O O . ILE A 1 109 ? -8.506 -2.231 -1.799 1.00 4.95 109 ILE A O 1
ATOM 1282 N N . THR A 1 110 ? -9.677 -1.331 -3.518 1.00 4.60 110 THR A N 1
ATOM 1283 C CA . THR A 1 110 ? -10.937 -1.991 -3.189 1.00 4.71 110 THR A CA 1
ATOM 1284 C C . THR A 1 110 ? -11.134 -3.120 -4.188 1.00 4.70 110 THR A C 1
ATOM 1285 O O . THR A 1 110 ? -10.959 -2.908 -5.393 1.00 5.97 110 THR A O 1
ATOM 1296 N N . ILE A 1 111 ? -11.488 -4.316 -3.710 1.00 4.47 111 ILE A N 1
ATOM 1297 C CA . ILE A 1 111 ? -11.592 -5.455 -4.610 1.00 4.43 111 ILE A CA 1
ATOM 1298 C C . ILE A 1 111 ? -13.003 -6.011 -4.697 1.00 4.37 111 ILE A C 1
ATOM 1299 O O . ILE A 1 111 ? -13.809 -5.935 -3.764 1.00 4.89 111 ILE A O 1
ATOM 1315 N N . ASP A 1 112 ? -13.262 -6.626 -5.853 1.00 4.88 112 ASP A N 1
ATOM 1316 C CA . ASP A 1 112 ? -14.245 -7.696 -5.973 1.00 4.83 112 ASP A CA 1
ATOM 1317 C C . ASP A 1 112 ? -13.524 -9.033 -5.891 1.00 4.92 112 ASP A C 1
ATOM 1318 O O . ASP A 1 112 ? -12.431 -9.204 -6.444 1.00 5.28 112 ASP A O 1
ATOM 1327 N N . THR A 1 113 ? -14.157 -9.980 -5.217 1.00 5.19 113 THR A N 1
ATOM 1328 C CA . THR A 1 113 ? -13.618 -11.317 -5.103 1.00 5.14 113 THR A CA 1
ATOM 1329 C C . THR A 1 113 ? -13.897 -12.136 -6.371 1.00 5.25 113 THR A C 1
ATOM 1330 O O . THR A 1 113 ? -14.777 -11.825 -7.188 1.00 6.13 113 THR A O 1
ATOM 1341 N N . ASN A 1 114 ? -13.107 -13.202 -6.528 1.00 5.58 114 ASN A N 1
ATOM 1342 C CA . ASN A 1 114 ? -13.260 -14.092 -7.679 1.00 6.13 114 ASN A CA 1
ATOM 1343 C C . ASN A 1 114 ? -14.701 -14.547 -7.847 1.00 6.37 114 ASN A C 1
ATOM 1344 O O . ASN A 1 114 ? -15.213 -14.601 -8.968 1.00 8.13 114 ASN A O 1
ATOM 1355 N N . SER A 1 115 ? -15.344 -14.900 -6.737 1.00 6.28 115 SER A N 1
ATOM 1356 C CA . SER A 1 115 ? -16.770 -15.170 -6.666 1.00 7.26 115 SER A CA 1
ATOM 1357 C C . SER A 1 115 ? -17.369 -14.320 -5.558 1.00 6.11 115 SER A C 1
ATOM 1358 O O . SER A 1 115 ? -16.756 -14.169 -4.500 1.00 6.27 115 SER A O 1
ATOM 1366 N N . THR A 1 116 ? -18.597 -13.833 -5.759 1.00 6.03 116 THR A N 1
ATOM 1367 C CA . THR A 1 116 ? -19.269 -13.142 -4.665 1.00 5.84 116 THR A CA 1
ATOM 1368 C C . THR A 1 116 ? -19.523 -14.060 -3.473 1.00 5.76 116 THR A C 1
ATOM 1369 O O . THR A 1 116 ? -19.820 -13.557 -2.380 1.00 6.15 116 THR A O 1
ATOM 1380 N N . LEU A 1 117 ? -19.395 -15.375 -3.661 1.00 5.76 117 LEU A N 1
ATOM 1381 C CA . LEU A 1 117 ? -19.711 -16.362 -2.634 1.00 6.04 117 LEU A CA 1
ATOM 1382 C C . LEU A 1 117 ? -18.453 -16.967 -1.996 1.00 5.90 117 LEU A C 1
ATOM 1383 O O . LEU A 1 117 ? -18.518 -17.994 -1.314 1.00 6.62 117 LEU A O 1
ATOM 1399 N N . ASP A 1 118 ? -17.297 -16.316 -2.159 1.00 5.83 118 ASP A N 1
ATOM 1400 C CA . ASP A 1 118 ? -16.081 -16.779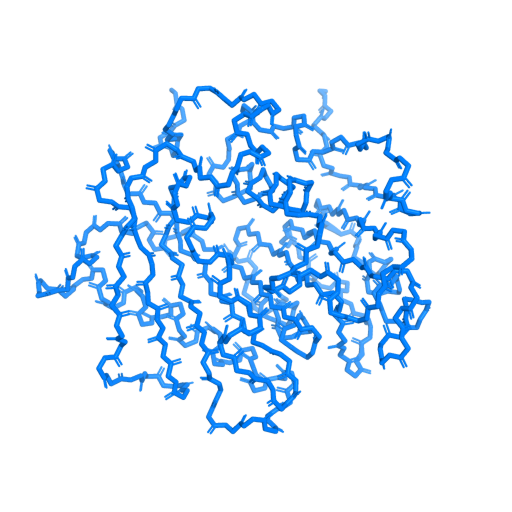 -1.507 1.00 5.64 118 ASP A CA 1
ATOM 1401 C C . ASP A 1 118 ? -16.184 -16.608 0.016 1.00 5.86 118 ASP A C 1
ATOM 1402 O O . ASP A 1 118 ? -16.843 -15.695 0.520 1.00 6.01 118 ASP A O 1
ATOM 1411 N N . GLN A 1 119 ? -15.496 -17.495 0.742 1.00 5.84 119 GLN A N 1
ATOM 1412 C CA . GLN A 1 119 ? -15.481 -17.528 2.200 1.00 6.29 119 GLN A CA 1
ATOM 1413 C C . GLN A 1 119 ? -14.294 -16.728 2.750 1.00 5.83 119 GLN A C 1
ATOM 1414 O O . GLN A 1 119 ? -13.415 -16.289 1.994 1.00 5.71 119 GLN A O 1
ATOM 1428 N N . PRO A 1 120 ? -14.218 -16.529 4.089 1.00 5.92 120 PRO A N 1
ATOM 1429 C CA . PRO A 1 120 ? -13.152 -15.664 4.641 1.00 5.65 120 PRO A CA 1
ATOM 1430 C C . PRO A 1 120 ? -11.732 -16.048 4.281 1.00 5.66 120 PRO A C 1
ATOM 1431 O O . PRO A 1 120 ? -10.913 -15.151 4.036 1.00 5.58 120 PRO A O 1
ATOM 1442 N N . SER A 1 121 ? -11.367 -17.333 4.303 1.00 6.33 121 SER A N 1
ATOM 1443 C CA A SER A 1 121 ? -9.982 -17.697 4.012 0.38 6.95 121 SER A CA 1
ATOM 1444 C CA B SER A 1 121 ? -9.981 -17.699 4.007 0.49 7.11 121 SER A CA 1
ATOM 1445 C CA C SER A 1 121 ? -9.980 -17.687 4.012 0.13 6.57 121 SER A CA 1
ATOM 1446 C C . SER A 1 121 ? -9.597 -17.282 2.593 1.00 5.95 121 SER A C 1
ATOM 1447 O O . SER A 1 121 ? -8.504 -16.737 2.364 1.00 6.13 121 SER A O 1
ATOM 1467 N N . SER A 1 122 ? -10.479 -17.542 1.631 1.00 6.02 122 SER A N 1
ATOM 1468 C CA . SER A 1 122 ? -10.263 -17.122 0.256 1.00 5.99 122 SER A CA 1
ATOM 1469 C C . SER A 1 122 ? -10.212 -15.602 0.151 1.00 5.29 122 SER A C 1
ATOM 1470 O O . SER A 1 122 ? -9.383 -15.044 -0.578 1.00 5.44 122 SER A O 1
ATOM 1478 N N . ARG A 1 123 ? -11.105 -14.909 0.860 1.00 4.92 123 ARG A N 1
ATOM 1479 C CA . ARG A 1 123 ? -11.074 -13.451 0.865 1.00 4.70 123 ARG A CA 1
ATOM 1480 C C . ARG A 1 123 ? -9.740 -12.923 1.379 1.00 4.85 123 ARG A C 1
ATOM 1481 O O . ARG A 1 123 ? -9.212 -11.944 0.835 1.00 4.88 123 ARG A O 1
ATOM 1502 N N . SER A 1 124 ? -9.172 -13.559 2.410 1.00 4.71 124 SER A N 1
ATOM 1503 C CA . SER A 1 124 ? -7.860 -13.150 2.901 1.00 4.82 124 SER A CA 1
ATOM 1504 C C . SER A 1 124 ? -6.784 -13.342 1.832 1.00 4.63 124 SER A C 1
ATOM 1505 O O . SER A 1 124 ? -5.958 -12.452 1.598 1.00 4.65 124 SER A O 1
ATOM 1513 N N . SER A 1 125 ? -6.761 -14.513 1.187 1.00 4.92 125 SER A N 1
ATOM 1514 C CA . SER A 1 125 ? -5.782 -14.737 0.128 1.00 5.30 125 SER A CA 1
ATOM 1515 C C . SER A 1 125 ? -5.890 -13.664 -0.955 1.00 5.08 125 SER A C 1
ATOM 1516 O O . SER A 1 125 ? -4.880 -13.150 -1.453 1.00 5.20 125 SER A O 1
ATOM 1524 N N . GLN A 1 126 ? -7.127 -13.331 -1.340 1.00 4.72 126 GLN A N 1
ATOM 1525 C CA . GLN A 1 126 ? -7.355 -12.348 -2.392 1.00 4.63 126 GLN A CA 1
ATOM 1526 C C . GLN A 1 126 ? -6.960 -10.942 -1.951 1.00 4.53 126 GLN A C 1
ATOM 1527 O O . GLN A 1 126 ? -6.406 -10.173 -2.744 1.00 4.68 126 GLN A O 1
ATOM 1541 N N . GLN A 1 127 ? -7.218 -10.607 -0.684 1.00 4.49 127 GLN A N 1
ATOM 1542 C CA . GLN A 1 127 ? -6.782 -9.335 -0.120 1.00 4.26 127 GLN A CA 1
ATOM 1543 C C . GLN A 1 127 ? -5.268 -9.195 -0.184 1.00 4.32 127 GLN A C 1
ATOM 1544 O O . GLN A 1 127 ? -4.737 -8.141 -0.565 1.00 4.47 127 GLN A O 1
ATOM 1558 N N . MET A 1 128 ? -4.555 -10.259 0.204 1.00 4.50 128 MET A N 1
ATOM 1559 C CA . MET A 1 128 ? -3.098 -10.225 0.157 1.00 4.51 128 MET A CA 1
ATOM 1560 C C . MET A 1 128 ? -2.582 -10.197 -1.283 1.00 4.84 128 MET A C 1
ATOM 1561 O O . MET A 1 128 ? -1.548 -9.577 -1.560 1.00 5.41 128 MET A O 1
ATOM 1575 N N . ALA A 1 129 ? -3.299 -10.849 -2.201 1.00 5.02 129 ALA A N 1
ATOM 1576 C CA . ALA A 1 129 ? -2.951 -10.789 -3.622 1.00 5.11 129 ALA A CA 1
ATOM 1577 C C . ALA A 1 129 ? -3.106 -9.374 -4.157 1.00 4.86 129 ALA A C 1
ATOM 1578 O O . ALA A 1 129 ? -2.327 -8.923 -5.009 1.00 5.41 129 ALA A O 1
ATOM 1585 N N . ALA A 1 130 ? -4.111 -8.640 -3.666 1.00 4.62 130 ALA A N 1
ATOM 1586 C CA . ALA A 1 130 ? -4.305 -7.259 -4.074 1.00 4.85 130 ALA A CA 1
ATOM 1587 C C . ALA A 1 130 ? -3.178 -6.371 -3.551 1.00 4.85 130 ALA A C 1
ATOM 1588 O O . ALA A 1 130 ? -2.666 -5.525 -4.287 1.00 5.24 130 ALA A O 1
ATOM 1595 N N . LEU A 1 131 ? -2.759 -6.570 -2.298 1.00 4.78 131 LEU A N 1
ATOM 1596 C CA . LEU A 1 131 ? -1.584 -5.863 -1.787 1.00 5.07 131 LEU A CA 1
ATOM 1597 C C . LEU A 1 131 ? -0.341 -6.197 -2.607 1.00 5.51 131 LEU A C 1
ATOM 1598 O O . LEU A 1 131 ? 0.446 -5.303 -2.946 1.00 5.61 131 LEU A O 1
ATOM 1614 N N . ARG A 1 132 ? -0.152 -7.479 -2.941 1.00 5.55 132 ARG A N 1
ATOM 1615 C CA A ARG A 1 132 ? 0.975 -7.876 -3.783 0.50 5.62 132 ARG A CA 1
ATOM 1616 C CA B ARG A 1 132 ? 0.986 -7.856 -3.775 0.50 6.30 132 ARG A CA 1
ATOM 1617 C C . ARG A 1 132 ? 0.955 -7.111 -5.100 1.00 6.05 132 ARG A C 1
ATOM 1618 O O . ARG A 1 132 ? 1.995 -6.627 -5.584 1.00 6.53 132 ARG A O 1
ATOM 1659 N N . GLN A 1 133 ? -0.220 -7.022 -5.726 1.00 5.96 133 GLN A N 1
ATOM 1660 C CA . GLN A 1 133 ? -0.304 -6.355 -7.016 1.00 5.98 133 GLN A CA 1
ATOM 1661 C C . GLN A 1 133 ? -0.083 -4.853 -6.891 1.00 6.05 133 GLN A C 1
ATOM 1662 O O . GLN A 1 133 ? 0.497 -4.239 -7.793 1.00 6.65 133 GLN A O 1
ATOM 1676 N N . VAL A 1 134 ? -0.539 -4.236 -5.806 1.00 5.68 134 VAL A N 1
ATOM 1677 C CA . VAL A 1 134 ? -0.177 -2.840 -5.575 1.00 6.53 134 VAL A CA 1
ATOM 1678 C C . VAL A 1 134 ? 1.343 -2.684 -5.511 1.00 7.02 134 VAL A C 1
ATOM 1679 O O . VAL A 1 134 ? 1.916 -1.760 -6.105 1.00 7.50 134 VAL A O 1
ATOM 1692 N N . ALA A 1 135 ? 2.027 -3.598 -4.822 1.00 7.28 135 ALA A N 1
ATOM 1693 C CA . ALA A 1 135 ? 3.491 -3.575 -4.830 1.00 8.99 135 ALA A CA 1
ATOM 1694 C C . ALA A 1 135 ? 4.058 -3.740 -6.246 1.00 9.05 135 ALA A C 1
ATOM 1695 O O . ALA A 1 135 ? 5.020 -3.053 -6.623 1.00 10.38 135 ALA A O 1
ATOM 1702 N N . SER A 1 136 ? 3.472 -4.637 -7.053 1.00 8.81 136 SER A N 1
ATOM 1703 C CA A SER A 1 136 ? 3.925 -4.803 -8.436 0.58 9.57 136 SER A CA 1
ATOM 1704 C CA B SER A 1 136 ? 3.931 -4.801 -8.432 0.28 9.53 136 SER A CA 1
ATOM 1705 C CA C SER A 1 136 ? 3.964 -4.791 -8.417 0.14 9.49 136 SER A CA 1
ATOM 1706 C C . SER A 1 136 ? 3.766 -3.510 -9.219 1.00 8.82 136 SER A C 1
ATOM 1707 O O . SER A 1 136 ? 4.676 -3.086 -9.952 1.00 9.33 136 SER A O 1
ATOM 1729 N N . LEU A 1 137 ? 2.604 -2.878 -9.091 1.00 7.85 137 LEU A N 1
ATOM 1730 C CA . LEU A 1 137 ? 2.331 -1.646 -9.813 1.00 8.00 137 LEU A CA 1
ATOM 1731 C C . LEU A 1 137 ? 3.246 -0.516 -9.360 1.00 8.18 137 LEU A C 1
ATOM 1732 O O . LEU A 1 137 ? 3.658 0.310 -10.181 1.00 8.81 137 LEU A O 1
ATOM 1748 N N . ASN A 1 138 ? 3.620 -0.485 -8.075 1.00 8.11 138 ASN A N 1
ATOM 1749 C CA . ASN A 1 138 ? 4.607 0.483 -7.601 1.00 8.54 138 ASN A CA 1
ATOM 1750 C C . ASN A 1 138 ? 5.931 0.378 -8.363 1.00 9.07 138 ASN A C 1
ATOM 1751 O O . ASN A 1 138 ? 6.666 1.373 -8.464 1.00 9.37 138 ASN A O 1
ATOM 1762 N N . GLY A 1 139 ? 6.276 -0.808 -8.865 1.00 9.35 139 GLY A N 1
ATOM 1763 C CA . GLY A 1 139 ? 7.483 -1.022 -9.639 1.00 10.36 139 GLY A CA 1
ATOM 1764 C C . GLY A 1 139 ? 7.278 -1.069 -11.136 1.00 10.48 139 GLY A C 1
ATOM 1765 O O . GLY A 1 139 ? 8.211 -1.444 -11.863 1.00 12.76 139 GLY A O 1
ATOM 1769 N N . THR A 1 140 ? 6.095 -0.692 -11.623 1.00 9.86 140 THR A N 1
ATOM 1770 C CA . THR A 1 140 ? 5.748 -0.738 -13.043 1.00 10.56 140 THR A CA 1
ATOM 1771 C C . THR A 1 140 ? 5.715 0.689 -13.576 1.00 9.82 140 THR A C 1
ATOM 1772 O O . THR A 1 140 ? 4.858 1.479 -13.164 1.00 9.63 140 THR A O 1
ATOM 1783 N N . SER A 1 141 ? 6.631 1.018 -14.493 1.00 10.35 141 SER A N 1
ATOM 1784 C CA . SER A 1 141 ? 6.836 2.413 -14.863 1.00 10.46 141 SER A CA 1
ATOM 1785 C C . SER A 1 141 ? 5.616 3.036 -15.533 1.00 10.56 141 SER A C 1
ATOM 1786 O O . SER A 1 141 ? 5.465 4.262 -15.499 1.00 12.36 141 SER A O 1
ATOM 1794 N N . SER A 1 142 ? 4.738 2.236 -16.142 1.00 11.03 142 SER A N 1
ATOM 1795 C CA . SER A 1 142 ? 3.515 2.764 -16.745 1.00 11.98 142 SER A CA 1
ATOM 1796 C C . SER A 1 142 ? 2.396 3.022 -15.746 1.00 11.68 142 SER A C 1
ATOM 1797 O O . SER A 1 142 ? 1.357 3.578 -16.136 1.00 13.85 142 SER A O 1
ATOM 1805 N N . SER A 1 143 ? 2.548 2.601 -14.500 1.00 10.33 143 SER A N 1
ATOM 1806 C CA . SER A 1 143 ? 1.425 2.689 -13.580 1.00 10.10 143 SER A CA 1
ATOM 1807 C C . SER A 1 143 ? 1.325 4.085 -12.978 1.00 9.77 143 SER A C 1
ATOM 1808 O O . SER A 1 143 ? 2.338 4.675 -12.611 1.00 9.87 143 SER A O 1
ATOM 1816 N N . PRO A 1 144 ? 0.109 4.593 -12.773 1.00 9.85 144 PRO A N 1
ATOM 1817 C CA . PRO A 1 144 ? -0.033 5.863 -12.046 1.00 10.15 144 PRO A CA 1
ATOM 1818 C C . PRO A 1 144 ? 0.523 5.841 -10.639 1.00 10.16 144 PRO A C 1
ATOM 1819 O O . PRO A 1 144 ? 0.779 6.917 -10.088 1.00 11.28 144 PRO A O 1
ATOM 1830 N N . ILE A 1 145 ? 0.705 4.668 -10.026 1.00 8.42 145 ILE A N 1
ATOM 1831 C CA . ILE A 1 145 ? 1.272 4.593 -8.684 1.00 8.08 145 ILE A CA 1
ATOM 1832 C C . ILE A 1 145 ? 2.760 4.217 -8.684 1.00 7.81 145 ILE A C 1
ATOM 1833 O O . ILE A 1 145 ? 3.306 3.890 -7.627 1.00 7.84 145 ILE A O 1
ATOM 1849 N N . TYR A 1 146 ? 3.438 4.282 -9.834 1.00 8.32 146 TYR A N 1
ATOM 1850 C CA . TYR A 1 146 ? 4.873 4.000 -9.890 1.00 7.97 146 TYR A CA 1
ATOM 1851 C C . TYR A 1 146 ? 5.618 4.858 -8.882 1.00 8.24 146 TYR A C 1
ATOM 1852 O O . TYR A 1 146 ? 5.590 6.090 -8.958 1.00 8.91 146 TYR A O 1
ATOM 1870 N N . GLY A 1 147 ? 6.345 4.204 -7.991 1.00 8.13 147 GLY A N 1
ATOM 1871 C CA . GLY A 1 147 ? 7.133 4.894 -6.985 1.00 9.02 147 GLY A CA 1
ATOM 1872 C C . GLY A 1 147 ? 6.356 5.637 -5.921 1.00 9.74 147 GLY A C 1
ATOM 1873 O O . GLY A 1 147 ? 6.963 6.403 -5.163 1.00 12.71 147 GLY A O 1
ATOM 1877 N N . LYS A 1 148 ? 5.039 5.434 -5.812 1.00 8.29 148 LYS A N 1
ATOM 1878 C CA A LYS A 1 148 ? 4.255 6.137 -4.802 0.44 8.52 148 LYS A CA 1
ATOM 1879 C CA B LYS A 1 148 ? 4.252 6.132 -4.802 0.56 8.47 148 LYS A CA 1
ATOM 1880 C C . LYS A 1 148 ? 4.075 5.348 -3.510 1.00 8.02 148 LYS A C 1
ATOM 1881 O O . LYS A 1 148 ? 3.617 5.928 -2.519 1.00 9.03 148 LYS A O 1
ATOM 1916 N N . VAL A 1 149 ? 4.404 4.057 -3.504 1.00 7.27 149 VAL A N 1
ATOM 1917 C CA . VAL A 1 149 ? 4.084 3.166 -2.387 1.00 6.60 149 VAL A CA 1
ATOM 1918 C C . VAL A 1 149 ? 5.347 2.790 -1.620 1.00 6.84 149 VAL A C 1
ATOM 1919 O O . VAL A 1 149 ? 6.380 2.460 -2.220 1.00 8.25 149 VAL A O 1
ATOM 1932 N N . ASP A 1 150 ? 5.233 2.801 -0.287 1.00 6.39 150 ASP A N 1
ATOM 1933 C CA . ASP A 1 150 ? 6.202 2.145 0.590 1.00 6.73 150 ASP A CA 1
ATOM 1934 C C . ASP A 1 150 ? 5.669 0.739 0.853 1.00 6.37 150 ASP A C 1
ATOM 1935 O O . ASP A 1 150 ? 4.729 0.553 1.633 1.00 6.53 150 ASP A O 1
ATOM 1944 N N . THR A 1 151 ? 6.221 -0.246 0.130 1.00 6.78 151 THR A N 1
ATOM 1945 C CA . THR A 1 151 ? 5.677 -1.593 0.183 1.00 7.16 151 THR A CA 1
ATOM 1946 C C . THR A 1 151 ? 5.910 -2.285 1.511 1.00 6.86 151 THR A C 1
ATOM 1947 O O . THR A 1 151 ? 5.336 -3.359 1.735 1.00 7.74 151 THR A O 1
ATOM 1958 N N . ALA A 1 152 ? 6.699 -1.685 2.401 1.00 6.67 152 ALA A N 1
ATOM 1959 C CA . ALA A 1 152 ? 6.895 -2.229 3.737 1.00 6.90 152 ALA A CA 1
ATOM 1960 C C . ALA A 1 152 ? 5.793 -1.818 4.710 1.00 6.36 152 ALA A C 1
ATOM 1961 O O . ALA A 1 152 ? 5.836 -2.234 5.870 1.00 7.91 152 ALA A O 1
ATOM 1968 N N . ARG A 1 153 ? 4.816 -1.010 4.287 1.00 5.81 153 ARG A N 1
ATOM 1969 C CA . ARG A 1 153 ? 3.810 -0.483 5.208 1.00 5.20 153 ARG A CA 1
ATOM 1970 C C . ARG A 1 153 ? 2.427 -0.691 4.604 1.00 4.99 153 ARG A C 1
ATOM 1971 O O . ARG A 1 153 ? 2.020 0.022 3.681 1.00 5.43 153 ARG A O 1
ATOM 1992 N N . MET A 1 154 ? 1.703 -1.666 5.153 1.00 5.04 154 MET A N 1
ATOM 1993 C CA . MET A 1 154 ? 0.444 -2.113 4.573 1.00 5.06 154 MET A CA 1
ATOM 1994 C C . MET A 1 154 ? -0.615 -2.319 5.653 1.00 4.93 154 MET A C 1
ATOM 1995 O O . MET A 1 154 ? -0.313 -2.606 6.817 1.00 5.71 154 MET A O 1
ATOM 2009 N N . GLY A 1 155 ? -1.876 -2.223 5.220 1.00 4.76 155 GLY A N 1
ATOM 2010 C CA . GLY A 1 155 ? -3.017 -2.397 6.094 1.00 5.00 155 GLY A CA 1
ATOM 2011 C C . GLY A 1 155 ? -4.144 -3.146 5.390 1.00 4.16 155 GLY A C 1
ATOM 2012 O O . GLY A 1 155 ? -4.199 -3.236 4.163 1.00 4.35 155 GLY A O 1
ATOM 2016 N N . VAL A 1 156 ? -5.067 -3.667 6.212 1.00 4.10 156 VAL A N 1
ATOM 2017 C CA . VAL A 1 156 ? -6.174 -4.500 5.741 1.00 4.09 156 VAL A CA 1
ATOM 2018 C C . VAL A 1 156 ? -7.494 -4.052 6.371 1.00 3.77 156 VAL A C 1
ATOM 2019 O O . VAL A 1 156 ? -7.574 -3.809 7.578 1.00 4.35 156 VAL A O 1
ATOM 2032 N N . MET A 1 157 ? -8.535 -3.995 5.537 1.00 3.96 157 MET A N 1
ATOM 2033 C CA . MET A 1 157 ? -9.889 -3.643 5.962 1.00 3.83 157 MET A CA 1
ATOM 2034 C C . MET A 1 157 ? -10.893 -4.486 5.178 1.00 3.74 157 MET A C 1
ATOM 2035 O O . MET A 1 157 ? -10.570 -5.099 4.156 1.00 3.75 157 MET A O 1
ATOM 2049 N N . GLY A 1 158 ? -12.135 -4.513 5.665 1.00 4.05 158 GLY A N 1
ATOM 2050 C CA . GLY A 1 158 ? -13.162 -5.231 4.935 1.00 4.03 158 GLY A CA 1
ATOM 2051 C C . GLY A 1 158 ? -14.387 -5.484 5.780 1.00 4.08 158 GLY A C 1
ATOM 2052 O O . GLY A 1 158 ? -14.356 -5.392 7.001 1.00 4.51 158 GLY A O 1
ATOM 2056 N N . TRP A 1 159 ? -15.485 -5.810 5.091 1.00 4.27 159 TRP A N 1
ATOM 2057 C CA . TRP A 1 159 ? -16.805 -5.935 5.695 1.00 4.27 159 TRP A CA 1
ATOM 2058 C C . TRP A 1 159 ? -17.215 -7.398 5.875 1.00 4.40 159 TRP A C 1
ATOM 2059 O O . TRP A 1 159 ? -17.207 -8.171 4.911 1.00 4.62 159 TRP A O 1
ATOM 2080 N N . SER A 1 160 ? -17.613 -7.764 7.103 1.00 4.45 160 SER A N 1
ATOM 2081 C CA . SER A 1 160 ? -18.287 -9.034 7.361 1.00 4.93 160 SER A CA 1
ATOM 2082 C C . SER A 1 160 ? -17.323 -10.186 7.068 1.00 4.97 160 SER A C 1
ATOM 2083 O O . SER A 1 160 ? -16.259 -10.209 7.691 1.00 5.08 160 SER A O 1
ATOM 2091 N N . MET A 1 161 ? -17.605 -11.107 6.149 1.00 5.28 161 MET A N 1
ATOM 2092 C CA . MET A 1 161 ? -16.581 -12.098 5.798 1.00 5.44 161 MET A CA 1
ATOM 2093 C C . MET A 1 161 ? -15.283 -11.446 5.303 1.00 5.18 161 MET A C 1
ATOM 2094 O O . MET A 1 161 ? -14.209 -12.039 5.456 1.00 5.56 161 MET A O 1
ATOM 2108 N N . GLY A 1 162 ? -15.367 -10.265 4.672 1.00 4.99 162 GLY A N 1
ATOM 2109 C CA . GLY A 1 162 ? -14.149 -9.536 4.310 1.00 4.88 162 GLY A CA 1
ATOM 2110 C C . GLY A 1 162 ? -13.415 -8.950 5.503 1.00 4.76 162 GLY A C 1
ATOM 2111 O O . GLY A 1 162 ? -12.202 -8.694 5.429 1.00 4.75 162 GLY A O 1
ATOM 2115 N N . GLY A 1 163 ? -14.150 -8.714 6.592 1.00 4.75 163 GLY A N 1
ATOM 2116 C CA . GLY A 1 163 ? -13.551 -8.354 7.865 1.00 4.84 163 GLY A CA 1
ATOM 2117 C C . GLY A 1 163 ? -12.892 -9.542 8.555 1.00 4.89 163 GLY A C 1
ATOM 2118 O O . GLY A 1 163 ? -11.765 -9.431 9.041 1.00 4.92 163 GLY A O 1
ATOM 2122 N N . GLY A 1 164 ? -13.573 -10.698 8.567 1.00 5.12 164 GLY A N 1
ATOM 2123 C CA . GLY A 1 164 ? -12.916 -11.929 8.973 1.00 5.83 164 GLY A CA 1
ATOM 2124 C C . GLY A 1 164 ? -11.665 -12.195 8.156 1.00 5.29 164 GLY A C 1
ATOM 2125 O O . GLY A 1 164 ? -10.616 -12.550 8.703 1.00 5.73 164 GLY A O 1
ATOM 2129 N N . GLY A 1 165 ? -11.750 -12.009 6.847 1.00 5.23 165 GLY A N 1
ATOM 2130 C CA . GLY A 1 165 ? -10.581 -12.193 5.998 1.00 5.24 165 GLY A CA 1
ATOM 2131 C C . GLY A 1 165 ? -9.446 -11.248 6.350 1.00 4.65 165 GLY A C 1
ATOM 2132 O O . GLY A 1 165 ? -8.280 -11.618 6.252 1.00 4.89 165 GLY A O 1
ATOM 2136 N N . SER A 1 166 ? -9.776 -10.016 6.767 1.00 4.63 166 SER A N 1
ATOM 2137 C CA . SER A 1 166 ? -8.748 -9.057 7.187 1.00 4.46 166 SER A CA 1
ATOM 2138 C C . SER A 1 166 ? -8.025 -9.536 8.441 1.00 4.59 166 SER A C 1
ATOM 2139 O O . SER A 1 166 ? -6.805 -9.375 8.573 1.00 4.88 166 SER A O 1
ATOM 2147 N N . LEU A 1 167 ? -8.780 -10.116 9.377 1.00 5.01 167 LEU A N 1
ATOM 2148 C CA . LEU A 1 167 ? -8.200 -10.658 10.601 1.00 5.35 167 LEU A CA 1
ATOM 2149 C C . LEU A 1 167 ? -7.329 -11.883 10.303 1.00 5.37 167 LEU A C 1
ATOM 2150 O O . LEU A 1 167 ? -6.255 -12.045 10.902 1.00 5.51 167 LEU A O 1
ATOM 2166 N N . ILE A 1 168 ? -7.767 -12.738 9.369 1.00 4.99 168 ILE A N 1
ATOM 2167 C CA . ILE A 1 168 ? -6.944 -13.857 8.910 1.00 5.31 168 ILE A CA 1
ATOM 2168 C C . ILE A 1 168 ? -5.664 -13.331 8.270 1.00 5.13 168 ILE A C 1
ATOM 2169 O O . ILE A 1 168 ? -4.564 -13.848 8.528 1.00 5.69 168 ILE A O 1
ATOM 2185 N N . SER A 1 169 ? -5.782 -12.294 7.431 1.00 4.76 169 SER A N 1
ATOM 2186 C CA . SER A 1 169 ? -4.596 -11.710 6.807 1.00 4.78 169 SER A CA 1
ATOM 2187 C C . SER A 1 169 ? -3.605 -11.248 7.864 1.00 4.96 169 SER A C 1
ATOM 2188 O O . SER A 1 169 ? -2.396 -11.493 7.755 1.00 5.30 169 SER A O 1
ATOM 2196 N N . ALA A 1 170 ? -4.108 -10.538 8.880 1.00 4.89 170 ALA A N 1
ATOM 2197 C CA . ALA A 1 170 ? -3.257 -10.048 9.964 1.00 5.50 170 ALA A CA 1
ATOM 2198 C C . ALA A 1 170 ? -2.611 -11.196 10.739 1.00 5.91 170 ALA A C 1
ATOM 2199 O O . ALA A 1 170 ? -1.418 -11.142 11.054 1.00 6.54 170 ALA A O 1
ATOM 2206 N N . ALA A 1 171 ? -3.388 -12.239 11.047 1.00 6.15 171 ALA A N 1
ATOM 2207 C CA . ALA A 1 171 ? -2.847 -13.387 11.763 1.00 6.96 171 ALA A CA 1
ATOM 2208 C C . ALA A 1 171 ? -1.708 -14.031 10.984 1.00 7.31 171 ALA A C 1
ATOM 2209 O O . ALA A 1 171 ? -0.709 -14.473 11.569 1.00 8.76 171 ALA A O 1
ATOM 2216 N N . ASN A 1 172 ? -1.871 -14.160 9.669 1.00 6.58 172 ASN A N 1
ATOM 2217 C CA . ASN A 1 172 ? -0.909 -14.868 8.840 1.00 7.19 172 ASN A CA 1
ATOM 2218 C C . ASN A 1 172 ? 0.250 -14.000 8.377 1.00 6.52 172 ASN A C 1
ATOM 2219 O O . ASN A 1 172 ? 1.267 -14.542 7.923 1.00 7.47 172 ASN A O 1
ATOM 2230 N N . ASN A 1 173 ? 0.135 -12.678 8.494 1.00 6.10 173 ASN A N 1
ATOM 2231 C CA . ASN A 1 173 ? 1.146 -11.746 7.993 1.00 5.96 173 ASN A CA 1
ATOM 2232 C C . ASN A 1 173 ? 1.353 -10.664 9.038 1.00 6.04 173 ASN A C 1
ATOM 2233 O O . ASN A 1 173 ? 0.881 -9.524 8.887 1.00 5.99 173 ASN A O 1
ATOM 2244 N N . PRO A 1 174 ? 2.077 -10.986 10.118 1.00 6.07 174 PRO A N 1
ATOM 2245 C CA . PRO A 1 174 ? 2.188 -10.061 11.249 1.00 6.47 174 PRO A CA 1
ATOM 2246 C C . PRO A 1 174 ? 2.994 -8.810 10.955 1.00 6.26 174 PRO A C 1
ATOM 2247 O O . PRO A 1 174 ? 3.031 -7.903 11.797 1.00 7.28 174 PRO A O 1
ATOM 2258 N N . SER A 1 175 ? 3.657 -8.713 9.796 1.00 6.02 175 SER A N 1
ATOM 2259 C CA A SER A 1 175 ? 4.295 -7.454 9.439 0.61 6.29 175 SER A CA 1
ATOM 2260 C CA B SER A 1 175 ? 4.300 -7.470 9.397 0.39 6.24 175 SER A CA 1
ATOM 2261 C C . SER A 1 175 ? 3.311 -6.428 8.894 1.00 6.03 175 SER A C 1
ATOM 2262 O O . SER A 1 175 ? 3.702 -5.264 8.736 1.00 6.63 175 SER A O 1
ATOM 2277 N N . LEU A 1 176 ? 2.052 -6.809 8.635 1.00 5.47 176 LEU A N 1
ATOM 2278 C CA . LEU A 1 176 ? 1.036 -5.794 8.371 1.00 5.19 176 LEU A CA 1
ATOM 2279 C C . LEU A 1 176 ? 1.029 -4.808 9.536 1.00 5.32 176 LEU A C 1
ATOM 2280 O O . LEU A 1 176 ? 1.201 -5.194 10.697 1.00 5.94 176 LEU A O 1
ATOM 2296 N N . LYS A 1 177 ? 0.827 -3.525 9.221 1.00 5.18 177 LYS A N 1
ATOM 2297 C CA A LYS A 1 177 ? 0.949 -2.496 10.239 0.72 5.33 177 LYS A CA 1
ATOM 2298 C CA B LYS A 1 177 ? 0.943 -2.455 10.205 0.28 5.19 177 LYS A CA 1
ATOM 2299 C C . LYS A 1 177 ? -0.371 -2.092 10.884 1.00 5.23 177 LYS A C 1
ATOM 2300 O O . LYS A 1 177 ? -0.347 -1.519 11.980 1.00 6.07 177 LYS A O 1
ATOM 2337 N N . ALA A 1 178 ? -1.514 -2.408 10.269 1.00 4.95 178 ALA A N 1
ATOM 2338 C CA . ALA A 1 178 ? -2.804 -2.081 10.869 1.00 5.01 178 ALA A CA 1
ATOM 2339 C C . ALA A 1 178 ? -3.907 -2.884 10.198 1.00 4.75 178 ALA A C 1
ATOM 2340 O O . ALA A 1 178 ? -3.816 -3.242 9.021 1.00 5.11 178 ALA A O 1
ATOM 2347 N N . ALA A 1 179 ? -4.977 -3.114 10.965 1.00 4.39 179 ALA A N 1
ATOM 2348 C CA . ALA A 1 179 ? -6.199 -3.736 10.481 1.00 4.68 179 ALA A CA 1
ATOM 2349 C C . ALA A 1 179 ? -7.387 -2.951 11.024 1.00 4.53 179 ALA A C 1
ATOM 2350 O O . ALA A 1 179 ? -7.366 -2.531 12.188 1.00 4.80 179 ALA A O 1
ATOM 2357 N N . ALA A 1 180 ? -8.423 -2.760 10.205 1.00 4.16 180 ALA A N 1
ATOM 2358 C CA . ALA A 1 180 ? -9.636 -2.076 10.672 1.00 4.22 180 ALA A CA 1
ATOM 2359 C C . ALA A 1 180 ? -10.874 -2.664 10.003 1.00 4.31 180 ALA A C 1
ATOM 2360 O O . ALA A 1 180 ? -11.569 -1.991 9.232 1.00 4.72 180 ALA A O 1
ATOM 2367 N N . PRO A 1 181 ? -11.187 -3.937 10.299 1.00 4.27 181 PRO A N 1
ATOM 2368 C CA . PRO A 1 181 ? -12.406 -4.559 9.755 1.00 4.28 181 PRO A CA 1
ATOM 2369 C C . PRO A 1 181 ? -13.682 -3.953 10.335 1.00 4.07 181 PRO A C 1
ATOM 2370 O O . PRO A 1 181 ? -13.694 -3.356 11.414 1.00 4.63 181 PRO A O 1
ATOM 2381 N N . GLN A 1 182 ? -14.778 -4.177 9.599 1.00 4.04 182 GLN A N 1
ATOM 2382 C CA . GLN A 1 182 ? -16.090 -3.676 9.990 1.00 4.00 182 GLN A CA 1
ATOM 2383 C C . GLN A 1 182 ? -17.128 -4.789 9.964 1.00 4.15 182 GLN A C 1
ATOM 2384 O O . GLN A 1 182 ? -17.217 -5.564 9.009 1.00 4.36 182 GLN A O 1
ATOM 2398 N N . ALA A 1 183 ? -17.910 -4.843 11.043 1.00 4.63 183 ALA A N 1
ATOM 2399 C CA . ALA A 1 183 ? -18.938 -5.856 11.243 1.00 5.05 183 ALA A CA 1
ATOM 2400 C C . ALA A 1 183 ? -18.387 -7.247 10.905 1.00 5.35 183 ALA A C 1
ATOM 2401 O O . ALA A 1 183 ? -18.999 -8.005 10.146 1.00 5.77 183 ALA A O 1
ATOM 2408 N N . PRO A 1 184 ? -17.223 -7.606 11.461 1.00 5.46 184 PRO A N 1
ATOM 2409 C CA . PRO A 1 184 ? -16.557 -8.834 11.030 1.00 5.84 184 PRO A CA 1
ATOM 2410 C C . PRO A 1 184 ? -17.312 -10.084 11.417 1.00 6.59 184 PRO A C 1
ATOM 2411 O O . PRO A 1 184 ? -18.015 -10.144 12.429 1.00 7.41 184 PRO A O 1
ATOM 2422 N N . TRP A 1 185 ? -17.051 -11.117 10.619 1.00 6.96 185 TRP A N 1
ATOM 2423 C CA . TRP A 1 185 ? -17.463 -12.474 10.903 1.00 7.43 185 TRP A CA 1
ATOM 2424 C C . TRP A 1 185 ? -16.413 -13.431 10.365 1.00 7.60 185 TRP A C 1
ATOM 2425 O O . TRP A 1 185 ? -15.894 -13.245 9.262 1.00 7.58 185 TRP A O 1
ATOM 2446 N N . ASP A 1 186 ? -16.153 -14.487 11.135 1.00 8.41 186 ASP A N 1
ATOM 2447 C CA . ASP A 1 186 ? -15.424 -15.663 10.672 1.00 9.06 186 ASP A CA 1
ATOM 2448 C C . ASP A 1 186 ? -16.007 -16.883 11.379 1.00 10.19 186 ASP A C 1
ATOM 2449 O O . ASP A 1 186 ? -16.674 -16.758 12.408 1.00 10.43 186 ASP A O 1
ATOM 2458 N N . SER A 1 187 ? -15.711 -18.077 10.840 1.00 12.86 187 SER A N 1
ATOM 2459 C CA A SER A 1 187 ? -16.156 -19.318 11.477 0.84 14.32 187 SER A CA 1
ATOM 2460 C CA B SER A 1 187 ? -16.152 -19.311 11.481 0.16 13.88 187 SER A CA 1
ATOM 2461 C C . SER A 1 187 ? -15.543 -19.501 12.862 1.00 13.86 187 SER A C 1
ATOM 2462 O O . SER A 1 187 ? -16.110 -20.222 13.692 1.00 16.61 187 SER A O 1
ATOM 2475 N N A SER A 1 188 ? -14.370 -18.915 13.090 0.66 12.84 188 SER A N 1
ATOM 2476 N N B SER A 1 188 ? -14.407 -18.890 13.154 0.34 12.89 188 SER A N 1
ATOM 2477 C CA A SER A 1 188 ? -13.762 -18.854 14.404 0.66 12.92 188 SER A CA 1
ATOM 2478 C CA B SER A 1 188 ? -13.846 -18.984 14.494 0.34 12.02 188 SER A CA 1
ATOM 2479 C C A SER A 1 188 ? -13.795 -17.415 14.892 0.66 11.52 188 SER A C 1
ATOM 2480 C C B SER A 1 188 ? -13.525 -17.581 14.973 0.34 9.32 188 SER A C 1
ATOM 2481 O O A SER A 1 188 ? -13.696 -16.470 14.105 0.66 14.22 188 SER A O 1
ATOM 2482 O O B SER A 1 188 ? -12.878 -16.823 14.253 0.34 7.08 188 SER A O 1
ATOM 2497 N N . THR A 1 189 ? -13.981 -17.251 16.183 1.00 9.43 189 THR A N 1
ATOM 2498 C CA . THR A 1 189 ? -13.807 -15.946 16.785 1.00 9.79 189 THR A CA 1
ATOM 2499 C C . THR A 1 189 ? -12.463 -15.803 17.474 1.00 9.79 189 THR A C 1
ATOM 2500 O O . THR A 1 189 ? -12.166 -14.712 17.946 1.00 11.72 189 THR A O 1
ATOM 2512 N N . ASN A 1 190 ? -11.627 -16.840 17.493 1.00 9.26 190 ASN A N 1
ATOM 2513 C CA . ASN A 1 190 ? -10.376 -16.808 18.242 1.00 9.23 190 ASN A CA 1
ATOM 2514 C C . ASN A 1 190 ? -9.268 -16.276 17.349 1.00 8.71 190 ASN A C 1
ATOM 2515 O O . ASN A 1 190 ? -8.697 -17.008 16.535 1.00 9.69 190 ASN A O 1
ATOM 2526 N N . PHE A 1 191 ? -8.967 -14.993 17.518 1.00 8.20 191 PHE A N 1
ATOM 2527 C CA . PHE A 1 191 ? -7.888 -14.304 16.828 1.00 7.65 191 PHE A CA 1
ATOM 2528 C C . PHE A 1 191 ? -6.761 -13.924 17.788 1.00 7.98 191 PHE A C 1
ATOM 2529 O O . PHE A 1 191 ? -6.074 -12.919 17.611 1.00 7.83 191 PHE A O 1
ATOM 2546 N N . SER A 1 192 ? -6.496 -14.798 18.768 1.00 8.57 192 SER A N 1
ATOM 2547 C CA . SER A 1 192 ? -5.427 -14.535 19.725 1.00 9.33 192 SER A CA 1
ATOM 2548 C C . SER A 1 192 ? -4.058 -14.424 19.077 1.00 9.69 192 SER A C 1
ATOM 2549 O O . SER A 1 192 ? -3.152 -13.843 19.683 1.00 12.38 192 SER A O 1
ATOM 2557 N N . SER A 1 193 ? -3.868 -14.956 17.876 1.00 9.69 193 SER A N 1
ATOM 2558 C CA . SER A 1 193 ? -2.552 -14.823 17.283 1.00 11.41 193 SER A CA 1
ATOM 2559 C C . SER A 1 193 ? -2.310 -13.470 16.624 1.00 10.18 193 SER A C 1
ATOM 2560 O O . SER A 1 193 ? -1.190 -13.236 16.153 1.00 11.49 193 SER A O 1
ATOM 2568 N N . VAL A 1 194 ? -3.301 -12.576 16.588 1.00 8.51 194 VAL A N 1
ATOM 2569 C CA . VAL A 1 194 ? -3.127 -11.301 15.897 1.00 7.42 194 VAL A CA 1
ATOM 2570 C C . VAL A 1 194 ? -2.314 -10.345 16.767 1.00 7.34 194 VAL A C 1
ATOM 2571 O O . VAL A 1 194 ? -2.733 -9.967 17.869 1.00 8.28 194 VAL A O 1
ATOM 2584 N N . THR A 1 195 ? -1.175 -9.902 16.239 1.00 6.99 195 THR A N 1
ATOM 2585 C CA . THR A 1 195 ? -0.323 -8.937 16.918 1.00 7.50 195 THR A CA 1
ATOM 2586 C C . THR A 1 195 ? -0.346 -7.575 16.237 1.00 6.35 195 THR A C 1
ATOM 2587 O O . THR A 1 195 ? 0.288 -6.630 16.722 1.00 7.83 195 THR A O 1
ATOM 2598 N N . VAL A 1 196 ? -1.098 -7.453 15.146 1.00 5.97 196 VAL A N 1
ATOM 2599 C CA . VAL A 1 196 ? -1.231 -6.237 14.359 1.00 5.61 196 VAL A CA 1
ATOM 2600 C C . VAL A 1 196 ? -2.223 -5.306 15.050 1.00 5.53 196 VAL A C 1
ATOM 2601 O O . VAL A 1 196 ? -3.296 -5.770 15.463 1.00 5.51 196 VAL A O 1
ATOM 2614 N N . PRO A 1 197 ? -1.947 -3.995 15.156 1.00 5.27 197 PRO A N 1
ATOM 2615 C CA . PRO A 1 197 ? -2.935 -3.065 15.726 1.00 5.12 197 PRO A CA 1
ATOM 2616 C C . PRO A 1 197 ? -4.268 -3.157 15.005 1.00 4.96 197 PRO A C 1
ATOM 2617 O O . PRO A 1 197 ? -4.324 -2.901 13.792 1.00 5.10 197 PRO A O 1
ATOM 2628 N N . THR A 1 198 ? -5.345 -3.477 15.736 1.00 4.90 198 THR A N 1
ATOM 2629 C CA . THR A 1 198 ? -6.636 -3.801 15.127 1.00 4.83 198 THR A CA 1
ATOM 2630 C C . THR A 1 198 ? -7.775 -3.004 15.752 1.00 4.71 198 THR A C 1
ATOM 2631 O O . THR A 1 198 ? -8.039 -3.119 16.955 1.00 5.24 198 THR A O 1
ATOM 2642 N N . LEU A 1 199 ? -8.463 -2.233 14.905 1.00 4.69 199 LEU A N 1
ATOM 2643 C CA . LEU A 1 199 ? -9.686 -1.519 15.235 1.00 4.65 199 LEU A CA 1
ATOM 2644 C C . LEU A 1 199 ? -10.868 -2.297 14.638 1.00 4.64 199 LEU A C 1
ATOM 2645 O O . LEU A 1 199 ? -10.917 -2.532 13.427 1.00 5.35 199 LEU A O 1
ATOM 2661 N N . ILE A 1 200 ? -11.807 -2.690 15.492 1.00 5.04 200 ILE A N 1
ATOM 2662 C CA A ILE A 1 200 ? -13.016 -3.357 15.031 0.56 5.39 200 ILE A CA 1
ATOM 2663 C CA B ILE A 1 200 ? -13.020 -3.411 15.119 0.44 5.63 200 ILE A CA 1
ATOM 2664 C C . ILE A 1 200 ? -14.163 -2.384 15.101 1.00 5.12 200 ILE A C 1
ATOM 2665 O O . ILE A 1 200 ? -14.570 -1.933 16.172 1.00 5.66 200 ILE A O 1
ATOM 2696 N N . PHE A 1 201 ? -14.710 -2.057 13.921 1.00 5.00 201 PHE A N 1
ATOM 2697 C CA . PHE A 1 201 ? -15.990 -1.373 13.845 1.00 4.87 201 PHE A CA 1
ATOM 2698 C C . PHE A 1 201 ? -17.098 -2.406 13.976 1.00 4.61 201 PHE A C 1
ATOM 2699 O O . PHE A 1 201 ? -17.070 -3.446 13.310 1.00 5.54 201 PHE A O 1
ATOM 2716 N N . ALA A 1 202 ? -18.068 -2.122 14.841 1.00 5.17 202 ALA A N 1
ATOM 2717 C CA . ALA A 1 202 ? -19.196 -3.007 15.061 1.00 5.54 202 ALA A CA 1
ATOM 2718 C C . ALA A 1 202 ? -20.485 -2.207 14.906 1.00 5.12 202 ALA A C 1
ATOM 2719 O O . ALA A 1 202 ? -20.495 -0.973 15.010 1.00 5.64 202 ALA A O 1
ATOM 2726 N N . CYS A 1 203 ? -21.586 -2.929 14.695 1.00 5.33 203 CYS A N 1
ATOM 2727 C CA . CYS A 1 203 ? -22.877 -2.306 14.424 1.00 5.70 203 CYS A CA 1
ATOM 2728 C C . CYS A 1 203 ? -23.868 -2.854 15.441 1.00 5.87 203 CYS A C 1
ATOM 2729 O O . CYS A 1 203 ? -24.146 -4.056 15.447 1.00 5.89 203 CYS A O 1
ATOM 2736 N N . GLU A 1 204 ? -24.386 -1.997 16.322 1.00 6.05 204 GLU A N 1
ATOM 2737 C CA . GLU A 1 204 ? -25.034 -2.487 17.542 1.00 6.63 204 GLU A CA 1
ATOM 2738 C C . GLU A 1 204 ? -26.094 -3.540 17.270 1.00 6.74 204 GLU A C 1
ATOM 2739 O O . GLU A 1 204 ? -26.173 -4.554 17.981 1.00 7.48 204 GLU A O 1
ATOM 2751 N N . ASN A 1 205 ? -26.975 -3.270 16.311 1.00 6.91 205 ASN A N 1
ATOM 2752 C CA . ASN A 1 205 ? -28.147 -4.096 16.060 1.00 7.78 205 ASN A CA 1
ATOM 2753 C C . ASN A 1 205 ? -27.917 -5.093 14.930 1.00 7.93 205 ASN A C 1
ATOM 2754 O O . ASN A 1 205 ? -28.874 -5.593 14.339 1.00 9.86 205 ASN A O 1
ATOM 2765 N N . ASP A 1 206 ? -26.664 -5.424 14.644 1.00 6.93 206 ASP A N 1
ATOM 2766 C CA . ASP A 1 206 ? -26.341 -6.362 13.576 1.00 6.78 206 ASP A CA 1
ATOM 2767 C C . ASP A 1 206 ? -27.068 -7.678 13.822 1.00 7.50 206 ASP A C 1
ATOM 2768 O O . ASP A 1 206 ? -26.909 -8.292 14.890 1.00 8.32 206 ASP A O 1
ATOM 2777 N N . SER A 1 207 ? -27.869 -8.097 12.838 1.00 8.32 207 SER A N 1
ATOM 2778 C CA A SER A 1 207 ? -28.579 -9.366 12.904 0.42 9.80 207 SER A CA 1
ATOM 2779 C CA B SER A 1 207 ? -28.595 -9.357 12.890 0.58 9.14 207 SER A CA 1
ATOM 2780 C C . SER A 1 207 ? -27.995 -10.401 11.952 1.00 8.72 207 SER A C 1
ATOM 2781 O O . SER A 1 207 ? -28.453 -11.555 11.942 1.00 10.20 207 SER A O 1
ATOM 2796 N N . ILE A 1 208 ? -26.981 -10.028 11.172 1.00 7.39 208 ILE A N 1
ATOM 2797 C CA . ILE A 1 208 ? -26.289 -10.960 10.285 1.00 7.23 208 ILE A CA 1
ATOM 2798 C C . ILE A 1 208 ? -25.151 -11.645 11.018 1.00 7.19 208 ILE A C 1
ATOM 2799 O O . ILE A 1 208 ? -25.058 -12.875 11.039 1.00 8.32 208 ILE A O 1
ATOM 2815 N N . ALA A 1 209 ? -24.292 -10.825 11.636 1.00 6.98 209 ALA A N 1
ATOM 2816 C CA . ALA A 1 209 ? -23.172 -11.264 12.465 1.00 7.55 209 ALA A CA 1
ATOM 2817 C C . ALA A 1 209 ? -23.330 -10.545 13.801 1.00 6.97 209 ALA A C 1
ATOM 2818 O O . ALA A 1 209 ? -22.702 -9.501 14.045 1.00 6.80 209 ALA A O 1
ATOM 2825 N N . PRO A 1 210 ? -24.219 -11.038 14.669 1.00 7.66 210 PRO A N 1
ATOM 2826 C CA . PRO A 1 210 ? -24.486 -10.333 15.929 1.00 7.58 210 PRO A CA 1
ATOM 2827 C C . PRO A 1 210 ? -23.208 -10.019 16.679 1.00 7.18 210 PRO A C 1
ATOM 2828 O O . PRO A 1 210 ? -22.300 -10.843 16.791 1.00 7.58 210 PRO A O 1
ATOM 2839 N N . VAL A 1 211 ? -23.157 -8.818 17.245 1.00 6.93 211 VAL A N 1
ATOM 2840 C CA . VAL A 1 211 ? -21.957 -8.390 17.947 1.00 6.67 211 VAL A CA 1
ATOM 2841 C C . VAL A 1 211 ? -21.585 -9.381 19.044 1.00 7.21 211 VAL A C 1
ATOM 2842 O O . VAL A 1 211 ? -20.407 -9.715 19.224 1.00 7.33 211 VAL A O 1
ATOM 2855 N N . ASN A 1 212 ? -22.580 -9.853 19.808 1.00 8.02 212 ASN A N 1
ATOM 2856 C CA . ASN A 1 212 ? -22.275 -10.678 20.972 1.00 8.83 212 ASN A CA 1
ATOM 2857 C C . ASN A 1 212 ? -21.690 -12.037 20.603 1.00 9.37 212 ASN A C 1
ATOM 2858 O O . ASN A 1 212 ? -21.042 -12.665 21.450 1.00 10.87 212 ASN A O 1
ATOM 2869 N N . SER A 1 213 ? -21.906 -12.506 19.372 1.00 9.16 213 SER A N 1
ATOM 2870 C CA . SER A 1 213 ? -21.364 -13.785 18.927 1.00 9.32 213 SER A CA 1
ATOM 2871 C C . SER A 1 213 ? -20.246 -13.658 17.903 1.00 8.32 213 SER A C 1
ATOM 2872 O O . SER A 1 213 ? -19.639 -14.674 17.552 1.00 9.44 213 SER A O 1
ATOM 2880 N N . SER A 1 214 ? -19.950 -12.449 17.421 1.00 7.74 214 SER A N 1
ATOM 2881 C CA A SER A 1 214 ? -18.931 -12.296 16.385 0.38 7.56 214 SER A CA 1
ATOM 2882 C CA B SER A 1 214 ? -18.978 -12.256 16.358 0.39 7.67 214 SER A CA 1
ATOM 2883 C CA C SER A 1 214 ? -18.966 -12.262 16.362 0.23 7.81 214 SER A CA 1
ATOM 2884 C C . SER A 1 214 ? -17.967 -11.173 16.755 1.00 7.24 214 SER A C 1
ATOM 2885 O O . SER A 1 214 ? -16.905 -11.465 17.323 1.00 7.31 214 SER A O 1
ATOM 2905 N N . ALA A 1 215 ? -18.300 -9.902 16.497 1.00 6.69 215 ALA A N 1
ATOM 2906 C CA . ALA A 1 215 ? -17.314 -8.829 16.693 1.00 6.30 215 ALA A CA 1
ATOM 2907 C C . ALA A 1 215 ? -16.746 -8.767 18.110 1.00 6.40 215 ALA A C 1
ATOM 2908 O O . ALA A 1 215 ? -15.541 -8.545 18.276 1.00 6.72 215 ALA A O 1
ATOM 2915 N N . LEU A 1 216 ? -17.595 -8.886 19.144 1.00 6.68 216 LEU A N 1
ATOM 2916 C CA . LEU A 1 216 ? -17.074 -8.741 20.504 1.00 7.19 216 LEU A CA 1
ATOM 2917 C C . LEU A 1 216 ? -16.201 -9.919 20.926 1.00 7.22 216 LEU A C 1
ATOM 2918 O O . LEU A 1 216 ? -15.087 -9.684 21.423 1.00 7.72 216 LEU A O 1
ATOM 2934 N N . PRO A 1 217 ? -16.593 -11.186 20.712 1.00 7.48 217 PRO A N 1
ATOM 2935 C CA . PRO A 1 217 ? -15.652 -12.273 21.018 1.00 8.33 217 PRO A CA 1
ATOM 2936 C C . PRO A 1 217 ? -14.355 -12.163 20.238 1.00 7.49 217 PRO A C 1
ATOM 2937 O O . PRO A 1 217 ? -13.279 -12.457 20.771 1.00 8.09 217 PRO A O 1
ATOM 2948 N N . ILE A 1 218 ? -14.415 -11.739 18.968 1.00 7.11 218 ILE A N 1
ATOM 2949 C CA . ILE A 1 218 ? -13.186 -11.512 18.208 1.00 7.02 218 ILE A CA 1
ATOM 2950 C C . ILE A 1 218 ? -12.300 -10.501 18.939 1.00 6.95 218 ILE A C 1
ATOM 2951 O O . ILE A 1 218 ? -11.102 -10.730 19.154 1.00 7.50 218 ILE A O 1
ATOM 2967 N N . TYR A 1 219 ? -12.884 -9.355 19.308 1.00 6.63 219 TYR A N 1
ATOM 2968 C CA . TYR A 1 219 ? -12.140 -8.334 20.042 1.00 6.98 219 TYR A CA 1
ATOM 2969 C C . TYR A 1 219 ? -11.510 -8.903 21.320 1.00 7.71 219 TYR A C 1
ATOM 2970 O O . TYR A 1 219 ? -10.325 -8.673 21.602 1.00 7.65 219 TYR A O 1
ATOM 2988 N N . ASP A 1 220 ? -12.306 -9.626 22.111 1.00 7.60 220 ASP A N 1
ATOM 2989 C CA . ASP A 1 220 ? -11.830 -10.134 23.393 1.00 8.76 220 ASP A CA 1
ATOM 2990 C C . ASP A 1 220 ? -10.720 -11.170 23.240 1.00 8.91 220 ASP A C 1
ATOM 2991 O O . ASP A 1 220 ? -9.940 -11.367 24.175 1.00 11.09 220 ASP A O 1
ATOM 3000 N N . SER A 1 221 ? -10.631 -11.835 22.086 1.00 8.11 221 SER A N 1
ATOM 3001 C CA . SER A 1 221 ? -9.609 -12.864 21.892 1.00 8.60 221 SER A CA 1
ATOM 3002 C C . SER A 1 221 ? -8.20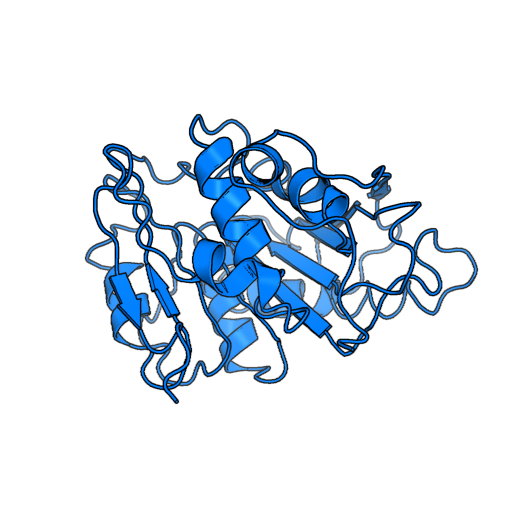4 -12.307 21.714 1.00 8.19 221 SER A C 1
ATOM 3003 O O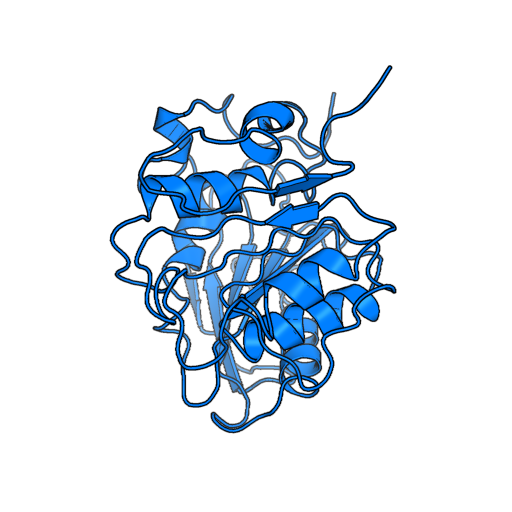 . SER A 1 221 ? -7.233 -13.053 21.884 1.00 9.35 221 SER A O 1
ATOM 3011 N N . MET A 1 222 ? -8.069 -11.035 21.340 1.00 7.59 222 MET A N 1
ATOM 3012 C CA . MET A 1 222 ? -6.776 -10.470 20.968 1.00 7.37 222 MET A CA 1
ATOM 3013 C C . MET A 1 222 ? -6.121 -9.883 22.210 1.00 7.52 222 MET A C 1
ATOM 3014 O O . MET A 1 222 ? -6.605 -8.889 22.764 1.00 8.13 222 MET A O 1
ATOM 3028 N N . SER A 1 223 ? -4.988 -10.466 22.610 1.00 9.50 223 SER A N 1
ATOM 3029 C CA A SER A 1 223 ? -4.314 -10.158 23.861 0.67 8.95 223 SER A CA 1
ATOM 3030 C CA B SER A 1 223 ? -4.360 -10.068 23.856 0.33 9.15 223 SER A CA 1
ATOM 3031 C C . SER A 1 223 ? -2.946 -9.517 23.688 1.00 8.95 223 SER A C 1
ATOM 3032 O O . SER A 1 223 ? -2.377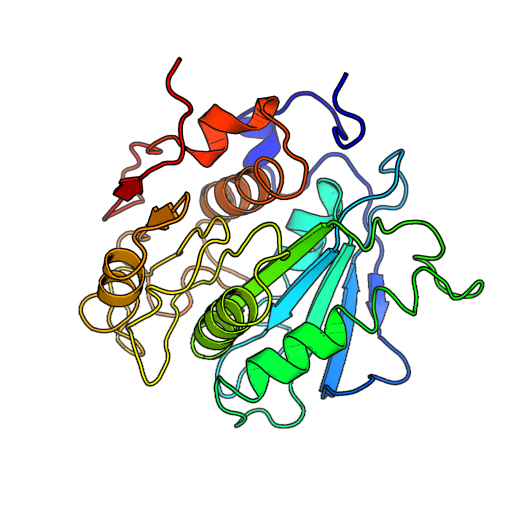 -9.073 24.685 1.00 9.99 223 SER A O 1
ATOM 3047 N N A ARG A 1 224 ? -2.392 -9.502 22.455 0.48 9.60 224 ARG A N 1
ATOM 3048 N N B ARG A 1 224 ? -2.345 -9.507 22.497 0.52 9.65 224 ARG A N 1
ATOM 3049 C CA A ARG A 1 224 ? -1.002 -9.129 22.178 0.48 10.44 224 ARG A CA 1
ATOM 3050 C CA B ARG A 1 224 ? -0.972 -9.010 22.400 0.52 9.96 224 ARG A CA 1
ATOM 3051 C C A ARG A 1 224 ? -0.907 -7.960 21.212 0.48 10.08 224 ARG A C 1
ATOM 3052 C C B ARG A 1 224 ? -0.837 -7.725 21.618 0.52 9.92 224 ARG A C 1
ATOM 3053 O O A ARG A 1 224 ? 0.076 -7.826 20.470 0.48 10.78 224 ARG A O 1
ATOM 3054 O O B ARG A 1 224 ? 0.285 -7.224 21.502 0.52 11.83 224 ARG A O 1
ATOM 3095 N N . ASN A 1 225 ? -1.942 -7.138 21.161 1.00 8.32 225 ASN A N 1
ATOM 3096 C CA . ASN A 1 225 ? -1.911 -6.016 20.245 1.00 7.20 225 ASN A CA 1
ATOM 3097 C C . ASN A 1 225 ? -2.552 -4.766 20.828 1.00 6.82 225 ASN A C 1
ATOM 3098 O O . ASN A 1 225 ? -3.350 -4.811 21.775 1.00 7.18 225 ASN A O 1
ATOM 3109 N N . ALA A 1 226 ? -2.200 -3.636 20.220 1.00 6.47 226 ALA A N 1
ATOM 3110 C CA . ALA A 1 226 ? -3.059 -2.464 20.283 1.00 6.36 226 ALA A CA 1
ATOM 3111 C C . ALA A 1 226 ? -4.393 -2.811 19.628 1.00 5.80 226 ALA A C 1
ATOM 3112 O O . ALA A 1 226 ? -4.420 -3.357 18.525 1.00 6.21 226 ALA A O 1
ATOM 3119 N N . LYS A 1 227 ? -5.500 -2.518 20.308 1.00 5.66 227 LYS A N 1
ATOM 3120 C CA . LYS A 1 227 ? -6.798 -2.886 19.758 1.00 5.79 227 LYS A CA 1
ATOM 3121 C C . LYS A 1 227 ? -7.865 -1.898 20.212 1.00 5.56 227 LYS A C 1
ATOM 3122 O O . LYS A 1 227 ? -7.732 -1.228 21.245 1.00 5.63 227 LYS A O 1
ATOM 3141 N N . GLN A 1 228 ? -8.954 -1.854 19.454 1.00 5.14 228 GLN A N 1
ATOM 3142 C CA . GLN A 1 228 ? -10.071 -0.982 19.762 1.00 5.16 228 GLN A CA 1
ATOM 3143 C C . GLN A 1 228 ? -11.351 -1.607 19.226 1.00 5.11 228 GLN A C 1
ATOM 3144 O O . GLN A 1 228 ? -11.330 -2.332 18.229 1.00 5.52 228 GLN A O 1
ATOM 3158 N N . PHE A 1 229 ? -12.450 -1.280 19.891 1.00 5.42 229 PHE A N 1
ATOM 3159 C CA . PHE A 1 229 ? -13.791 -1.740 19.559 1.00 5.71 229 PHE A CA 1
ATOM 3160 C C . PHE A 1 229 ? -14.687 -0.512 19.555 1.00 5.43 229 PHE A C 1
ATOM 3161 O O . PHE A 1 229 ? -14.770 0.195 20.571 1.00 5.91 229 PHE A O 1
ATOM 3178 N N . LEU A 1 230 ? -15.343 -0.247 18.423 1.00 5.39 230 LEU A N 1
ATOM 3179 C CA A LEU A 1 230 ? -16.190 0.930 18.289 0.65 5.40 230 LEU A CA 1
ATOM 3180 C CA B LEU A 1 230 ? -16.174 0.942 18.256 0.35 5.58 230 LEU A CA 1
ATOM 3181 C C . LEU A 1 230 ? -17.500 0.487 17.668 1.00 5.39 230 LEU A C 1
ATOM 3182 O O . LEU A 1 230 ? -17.557 0.162 16.477 1.00 5.34 230 LEU A O 1
ATOM 3213 N N . GLU A 1 231 ? -18.546 0.456 18.490 1.00 5.83 231 GLU A N 1
ATOM 3214 C CA . GLU A 1 231 ? -19.858 -0.007 18.069 1.00 5.87 231 GLU A CA 1
ATOM 3215 C C . GLU A 1 231 ? -20.783 1.183 17.840 1.00 5.73 231 GLU A C 1
ATOM 3216 O O . GLU A 1 231 ? -20.975 2.008 18.743 1.00 6.19 231 GLU A O 1
ATOM 3228 N N . ILE A 1 232 ? -21.364 1.244 16.646 1.00 5.55 232 ILE A N 1
ATOM 3229 C CA . ILE A 1 232 ? -22.278 2.313 16.266 1.00 6.14 232 ILE A CA 1
ATOM 3230 C C . ILE A 1 232 ? -23.661 2.030 16.835 1.00 6.16 232 ILE A C 1
ATOM 3231 O O . ILE A 1 232 ? -24.272 0.994 16.547 1.00 6.55 232 ILE A O 1
ATOM 3247 N N . ASN A 1 233 ? -24.161 2.987 17.620 1.00 6.72 233 ASN A N 1
ATOM 3248 C CA . ASN A 1 233 ? -25.460 2.902 18.273 1.00 7.41 233 ASN A CA 1
ATOM 3249 C C . ASN A 1 233 ? -26.545 2.723 17.212 1.00 7.76 233 ASN A C 1
ATOM 3250 O O . ASN A 1 233 ? -26.632 3.500 16.256 1.00 8.66 233 ASN A O 1
ATOM 3261 N N . GLY A 1 234 ? -27.376 1.704 17.394 1.00 8.11 234 GLY A N 1
ATOM 3262 C CA . GLY A 1 234 ? -28.489 1.431 16.508 1.00 9.09 234 GLY A CA 1
ATOM 3263 C C . GLY A 1 234 ? -28.107 0.904 15.141 1.00 8.72 234 GLY A C 1
ATOM 3264 O O . GLY A 1 234 ? -28.979 0.766 14.280 1.00 10.66 234 GLY A O 1
ATOM 3268 N N . GLY A 1 235 ? -26.840 0.587 14.898 1.00 7.66 235 GLY A N 1
ATOM 3269 C CA . GLY A 1 235 ? -26.425 0.276 13.538 1.00 7.58 235 GLY A CA 1
ATOM 3270 C C . GLY A 1 235 ? -26.892 -1.095 13.079 1.00 6.78 235 GLY A C 1
ATOM 3271 O O . GLY A 1 235 ? -26.846 -2.075 13.822 1.00 7.58 235 GLY A O 1
ATOM 3275 N N . SER A 1 236 ? -27.326 -1.163 11.818 1.00 6.74 236 SER A N 1
ATOM 3276 C CA . SER A 1 236 ? -27.533 -2.437 11.150 1.00 6.74 236 SER A CA 1
ATOM 3277 C C . SER A 1 236 ? -26.189 -2.955 10.637 1.00 6.11 236 SER A C 1
ATOM 3278 O O . SER A 1 236 ? -25.166 -2.274 10.720 1.00 6.12 236 SER A O 1
ATOM 3286 N N . HIS A 1 237 ? -26.193 -4.152 10.052 1.00 6.09 237 HIS A N 1
ATOM 3287 C CA . HIS A 1 237 ? -24.950 -4.780 9.587 1.00 5.80 237 HIS A CA 1
ATOM 3288 C C . HIS A 1 237 ? -24.162 -3.929 8.589 1.00 5.80 237 HIS A C 1
ATOM 3289 O O . HIS A 1 237 ? -22.948 -4.117 8.464 1.00 5.88 237 HIS A O 1
ATOM 3302 N N . SER A 1 238 ? -24.826 -3.018 7.869 1.00 6.08 238 SER A N 1
ATOM 3303 C CA . SER A 1 238 ? -24.193 -2.152 6.887 1.00 6.14 238 SER A CA 1
ATOM 3304 C C . SER A 1 238 ? -23.755 -0.795 7.453 1.00 5.83 238 SER A C 1
ATOM 3305 O O . SER A 1 238 ? -23.470 0.122 6.669 1.00 6.13 238 SER A O 1
ATOM 3313 N N . CYS A 1 239 ? -23.627 -0.657 8.773 1.00 5.54 239 CYS A N 1
ATOM 3314 C CA . CYS A 1 239 ? -23.452 0.661 9.393 1.00 5.80 239 CYS A CA 1
ATOM 3315 C C . CYS A 1 239 ? -22.132 1.358 9.064 1.00 5.27 239 CYS A C 1
ATOM 3316 O O . CYS A 1 239 ? -22.049 2.573 9.310 1.00 5.87 239 CYS A O 1
ATOM 3323 N N . ALA A 1 240 ? -21.126 0.663 8.516 1.00 5.24 240 ALA A N 1
ATOM 3324 C CA . ALA A 1 240 ? -19.869 1.300 8.129 1.00 5.03 240 ALA A CA 1
ATOM 3325 C C . ALA A 1 240 ? -19.653 1.278 6.615 1.00 4.93 240 ALA A C 1
ATOM 3326 O O . ALA A 1 240 ? -18.540 1.540 6.133 1.00 5.16 240 ALA A O 1
ATOM 3333 N N . ASN A 1 241 ? -20.705 0.979 5.850 1.00 5.06 241 ASN A N 1
ATOM 3334 C CA . ASN A 1 241 ? -20.614 0.838 4.407 1.00 5.00 241 ASN A CA 1
ATOM 3335 C C . ASN A 1 241 ? -20.789 2.183 3.703 1.00 5.01 241 ASN A C 1
ATOM 3336 O O . ASN A 1 241 ? -21.144 3.201 4.308 1.00 5.58 241 ASN A O 1
ATOM 3347 N N . SER A 1 242 ? -20.553 2.183 2.392 1.00 5.07 242 SER A N 1
ATOM 3348 C CA . SER A 1 242 ? -20.809 3.385 1.615 1.00 5.48 242 SER A CA 1
ATOM 3349 C C . SER A 1 242 ? -22.246 3.827 1.855 1.00 6.27 242 SER A C 1
ATOM 3350 O O . SER A 1 242 ? -23.155 2.995 1.956 1.00 6.80 242 SER A O 1
ATOM 3358 N N . GLY A 1 243 ? -22.454 5.142 1.981 1.00 6.81 243 GLY A N 1
ATOM 3359 C CA . GLY A 1 243 ? -23.783 5.655 2.243 1.00 7.48 243 GLY A CA 1
ATOM 3360 C C . GLY A 1 243 ? -24.200 5.650 3.702 1.00 6.67 243 GLY A C 1
ATOM 3361 O O . GLY A 1 243 ? -25.359 5.978 3.997 1.00 6.89 243 GLY A O 1
ATOM 3365 N N . ASN A 1 244 ? -23.300 5.315 4.630 1.00 6.16 244 ASN A N 1
ATOM 3366 C CA . ASN A 1 244 ? -23.662 5.380 6.035 1.00 6.04 244 ASN A CA 1
ATOM 3367 C C . ASN A 1 244 ? -23.763 6.849 6.483 1.00 6.29 244 ASN A C 1
ATOM 3368 O O . ASN A 1 244 ? -23.209 7.761 5.862 1.00 6.51 244 ASN A O 1
ATOM 3379 N N . SER A 1 245 ? -24.488 7.062 7.583 1.00 6.39 245 SER A N 1
ATOM 3380 C CA A SER A 1 245 ? -24.723 8.401 8.120 0.69 7.01 245 SER A CA 1
ATOM 3381 C CA B SER A 1 245 ? -24.749 8.383 8.145 0.31 7.34 245 SER A CA 1
ATOM 3382 C C . SER A 1 245 ? -23.782 8.757 9.262 1.00 7.68 245 SER A C 1
ATOM 3383 O O . SER A 1 245 ? -24.044 9.713 9.996 1.00 10.56 245 SER A O 1
ATOM 3398 N N . ASN A 1 246 ? -22.681 8.022 9.407 1.00 6.22 246 ASN A N 1
ATOM 3399 C CA . ASN A 1 246 ? -21.658 8.301 10.412 1.00 6.41 246 ASN A CA 1
ATOM 3400 C C . ASN A 1 246 ? -20.285 8.412 9.781 1.00 6.22 246 ASN A C 1
ATOM 3401 O O . ASN A 1 246 ? -19.272 8.036 10.379 1.00 6.65 246 ASN A O 1
ATOM 3412 N N . GLN A 1 247 ? -20.213 8.996 8.582 1.00 6.45 247 GLN A N 1
ATOM 3413 C CA . GLN A 1 247 ? -18.926 9.076 7.900 1.00 6.66 247 GLN A CA 1
ATOM 3414 C C . GLN A 1 247 ? -17.941 9.980 8.633 1.00 6.19 247 GLN A C 1
ATOM 3415 O O . GLN A 1 247 ? -16.727 9.744 8.570 1.00 6.26 247 GLN A O 1
ATOM 3429 N N . ALA A 1 248 ? -18.429 11.009 9.324 1.00 6.12 248 ALA A N 1
ATOM 3430 C CA . ALA A 1 248 ? -17.534 11.870 10.080 1.00 6.56 248 ALA A CA 1
ATOM 3431 C C . ALA A 1 248 ? -16.771 11.061 11.128 1.00 5.95 248 ALA A C 1
ATOM 3432 O O . ALA A 1 248 ? -15.534 11.094 11.168 1.00 6.49 248 ALA A O 1
ATOM 3439 N N . LEU A 1 249 ? -17.490 10.332 11.986 1.00 5.98 249 LEU A N 1
ATOM 3440 C CA . LEU A 1 249 ? -16.842 9.592 13.068 1.00 6.02 249 LEU A CA 1
ATOM 3441 C C . LEU A 1 249 ? -16.083 8.379 12.542 1.00 5.53 249 LEU A C 1
ATOM 3442 O O . LEU A 1 249 ? -14.935 8.119 12.944 1.00 5.50 249 LEU A O 1
ATOM 3458 N N . ILE A 1 250 ? -16.744 7.574 11.701 1.00 5.33 250 ILE A N 1
ATOM 3459 C CA . ILE A 1 250 ? -16.128 6.336 11.234 1.00 5.09 250 ILE A CA 1
ATOM 3460 C C . ILE A 1 250 ? -14.898 6.653 10.393 1.00 5.07 250 ILE A C 1
ATOM 3461 O O . ILE A 1 250 ? -13.832 6.027 10.545 1.00 5.24 250 ILE A O 1
ATOM 3477 N N . GLY A 1 251 ? -15.016 7.641 9.502 1.00 5.03 251 GLY A N 1
ATOM 3478 C CA . GLY A 1 251 ? -13.870 8.015 8.697 1.00 5.18 251 GLY A CA 1
ATOM 3479 C C . GLY A 1 251 ? -12.743 8.637 9.510 1.00 5.26 251 GLY A C 1
ATOM 3480 O O . GLY A 1 251 ? -11.566 8.369 9.248 1.00 5.37 251 GLY A O 1
ATOM 3484 N N . LYS A 1 252 ? -13.072 9.471 10.506 1.00 5.43 252 LYS A N 1
ATOM 3485 C CA . LYS A 1 252 ? -12.033 9.985 11.407 1.00 5.51 252 LYS A CA 1
ATOM 3486 C C . LYS A 1 252 ? -11.284 8.834 12.061 1.00 5.17 252 LYS A C 1
ATOM 3487 O O . LYS A 1 252 ? -10.046 8.823 12.110 1.00 5.32 252 LYS A O 1
ATOM 3506 N N . LYS A 1 253 ? -12.026 7.863 12.604 1.00 5.29 253 LYS A N 1
ATOM 3507 C CA . LYS A 1 253 ? -11.386 6.772 13.332 1.00 4.93 253 LYS A CA 1
ATOM 3508 C C . LYS A 1 253 ? -10.564 5.867 12.414 1.00 4.95 253 LYS A C 1
ATOM 3509 O O . LYS A 1 253 ? -9.459 5.455 12.784 1.00 5.26 253 LYS A O 1
ATOM 3528 N N . GLY A 1 254 ? -11.079 5.539 11.231 1.00 4.89 254 GLY A N 1
ATOM 3529 C CA . GLY A 1 254 ? -10.319 4.684 10.333 1.00 4.92 254 GLY A CA 1
ATOM 3530 C C . GLY A 1 254 ? -9.036 5.351 9.864 1.00 5.01 254 GLY A C 1
ATOM 3531 O O . GLY A 1 254 ? -7.964 4.741 9.861 1.00 5.00 254 GLY A O 1
ATOM 3535 N N . VAL A 1 255 ? -9.141 6.621 9.450 1.00 4.86 255 VAL A N 1
ATOM 3536 C CA . VAL A 1 255 ? -7.948 7.372 9.061 1.00 5.19 255 VAL A CA 1
ATOM 3537 C C . VAL A 1 255 ? -6.974 7.487 10.228 1.00 5.17 255 VAL A C 1
ATOM 3538 O O . VAL A 1 255 ? -5.765 7.295 10.060 1.00 5.31 255 VAL A O 1
ATOM 3551 N N . ALA A 1 256 ? -7.468 7.840 11.419 1.00 4.98 256 ALA A N 1
ATOM 3552 C CA . ALA A 1 256 ? -6.558 8.026 12.547 1.00 5.13 256 ALA A CA 1
ATOM 3553 C C . ALA A 1 256 ? -5.843 6.728 12.901 1.00 4.93 256 ALA A C 1
ATOM 3554 O O . ALA A 1 256 ? -4.656 6.744 13.254 1.00 5.08 256 ALA A O 1
ATOM 3561 N N . TRP A 1 257 ? -6.559 5.597 12.866 1.00 4.97 257 TRP A N 1
ATOM 3562 C CA . TRP A 1 257 ? -5.943 4.311 13.183 1.00 4.85 257 TRP A CA 1
ATOM 3563 C C . TRP A 1 257 ? -4.848 3.980 12.172 1.00 4.73 257 TRP A C 1
ATOM 3564 O O . TRP A 1 257 ? -3.735 3.584 12.529 1.00 5.05 257 TRP A O 1
ATOM 3585 N N . MET A 1 258 ? -5.166 4.136 10.885 1.00 4.82 258 MET A N 1
ATOM 3586 C CA A MET A 1 258 ? -4.193 3.842 9.840 0.75 5.18 258 MET A CA 1
ATOM 3587 C CA B MET A 1 258 ? -4.182 3.842 9.852 0.25 5.36 258 MET A CA 1
ATOM 3588 C C . MET A 1 258 ? -2.999 4.794 9.919 1.00 4.94 258 MET A C 1
ATOM 3589 O O . MET A 1 258 ? -1.846 4.373 9.755 1.00 5.39 258 MET A O 1
ATOM 3616 N N . LYS A 1 259 ? -3.235 6.084 10.165 1.00 5.07 259 LYS A N 1
ATOM 3617 C CA . LYS A 1 259 ? -2.120 7.024 10.327 1.00 5.55 259 LYS A CA 1
ATOM 3618 C C . LYS A 1 259 ? -1.242 6.650 11.513 1.00 5.50 259 LYS A C 1
ATOM 3619 O O . LYS A 1 259 ? -0.006 6.626 11.425 1.00 5.87 259 LYS A O 1
ATOM 3638 N N . ARG A 1 260 ? -1.872 6.411 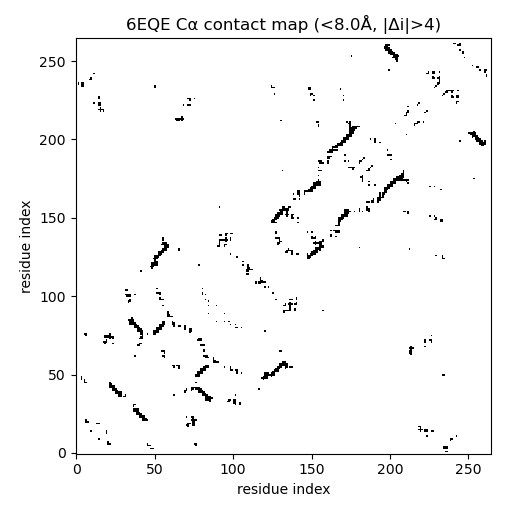12.664 1.00 5.44 260 ARG A N 1
ATOM 3639 C CA . ARG A 1 260 ? -1.102 6.124 13.865 1.00 5.64 260 ARG A CA 1
ATOM 3640 C C . ARG A 1 260 ? -0.228 4.893 13.667 1.00 5.52 260 ARG A C 1
ATOM 3641 O O . ARG A 1 260 ? 0.942 4.881 14.079 1.00 6.56 260 ARG A O 1
ATOM 3662 N N . PHE A 1 261 ? -0.788 3.833 13.083 1.00 5.28 261 PHE A N 1
ATOM 3663 C CA . PHE A 1 261 ? -0.107 2.545 13.081 1.00 5.22 261 PHE A CA 1
ATOM 3664 C C . PHE A 1 261 ? 0.611 2.226 11.774 1.00 5.45 261 PHE A C 1
ATOM 3665 O O . PHE A 1 261 ? 1.680 1.614 11.820 1.00 7.29 261 PHE A O 1
ATOM 3682 N N . MET A 1 262 ? 0.089 2.644 10.610 1.00 5.10 262 MET A N 1
ATOM 3683 C CA A MET A 1 262 ? 0.833 2.452 9.365 0.90 5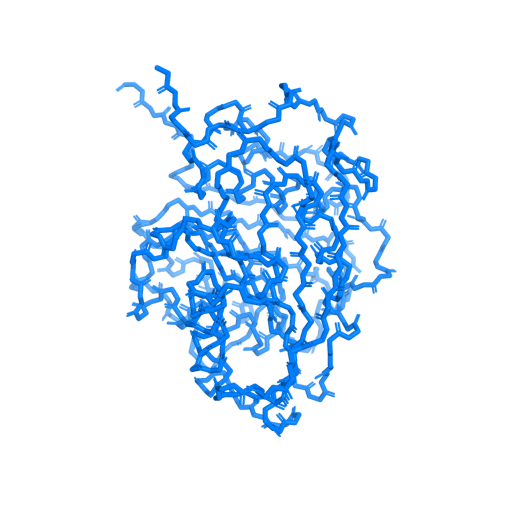.39 262 MET A CA 1
ATOM 3684 C CA B MET A 1 262 ? 0.823 2.463 9.360 0.10 5.06 262 MET A CA 1
ATOM 3685 C C . MET A 1 262 ? 1.967 3.450 9.198 1.00 5.09 262 MET A C 1
ATOM 3686 O O . MET A 1 262 ? 2.983 3.113 8.575 1.00 5.81 262 MET A O 1
ATOM 3711 N N . ASP A 1 263 ? 1.803 4.676 9.702 1.00 5.11 263 ASP A N 1
ATOM 3712 C CA . ASP A 1 263 ? 2.801 5.732 9.540 1.00 5.28 263 ASP A CA 1
ATOM 3713 C C . ASP A 1 263 ? 3.576 5.982 10.835 1.00 5.65 263 ASP A C 1
ATOM 3714 O O . ASP A 1 263 ? 4.429 6.883 10.878 1.00 6.36 263 ASP A O 1
ATOM 3723 N N . ASN A 1 264 ? 3.265 5.239 11.903 1.00 5.43 264 ASN A N 1
ATOM 3724 C CA . ASN A 1 264 ? 3.846 5.484 13.220 1.00 5.80 264 ASN A CA 1
ATOM 3725 C C . ASN A 1 264 ? 3.641 6.936 13.641 1.00 5.97 264 ASN A C 1
ATOM 3726 O O . ASN A 1 264 ? 4.476 7.520 14.345 1.00 7.19 264 ASN A O 1
ATOM 3737 N N . ASP A 1 265 ? 2.534 7.551 13.208 1.00 5.74 265 ASP A N 1
ATOM 3738 C CA . ASP A 1 265 ? 2.401 9.006 13.291 1.00 5.93 265 ASP A CA 1
ATOM 3739 C C . ASP A 1 265 ? 1.689 9.366 14.587 1.00 5.67 265 ASP A C 1
ATOM 3740 O O . ASP A 1 265 ? 0.461 9.313 14.687 1.00 6.07 265 ASP A O 1
ATOM 3749 N N . THR A 1 266 ? 2.481 9.707 15.600 1.00 6.20 266 THR A N 1
ATOM 3750 C CA . THR A 1 266 ? 1.949 9.969 16.923 1.00 6.16 266 THR A CA 1
ATOM 3751 C C . THR A 1 266 ? 1.185 11.287 17.000 1.00 5.95 266 THR A C 1
ATOM 3752 O O . THR A 1 266 ? 0.511 11.530 18.007 1.00 6.20 266 THR A O 1
ATOM 3763 N N . ARG A 1 267 ? 1.192 12.113 15.939 1.00 5.75 267 ARG A N 1
ATOM 3764 C CA . ARG A 1 267 ? 0.235 13.212 15.911 1.00 5.85 267 ARG A CA 1
ATOM 3765 C C . ARG A 1 267 ? -1.196 12.694 15.995 1.00 6.17 267 ARG A C 1
ATOM 3766 O O . ARG A 1 267 ? -2.103 13.454 16.360 1.00 6.68 267 ARG A O 1
ATOM 3787 N N . TYR A 1 268 ? -1.409 11.425 15.631 1.00 5.63 268 TYR A N 1
ATOM 3788 C CA . TYR A 1 268 ? -2.721 10.802 15.593 1.00 6.04 268 TYR A CA 1
ATOM 3789 C C . TYR A 1 268 ? -3.015 9.944 16.815 1.00 6.27 268 TYR A C 1
ATOM 3790 O O . TYR A 1 268 ? -4.064 9.296 16.849 1.00 6.86 268 TYR A O 1
ATOM 3808 N N . SER A 1 269 ? -2.138 9.925 17.828 1.00 6.44 269 SER A N 1
ATOM 3809 C CA . SER A 1 269 ? -2.355 9.012 18.944 1.00 7.14 269 SER A CA 1
ATOM 3810 C C . SER A 1 269 ? -3.649 9.291 19.688 1.00 7.52 269 SER A C 1
ATOM 3811 O O . SER A 1 269 ? -4.321 8.346 20.109 1.00 8.37 269 SER A O 1
ATOM 3819 N N . THR A 1 270 ? -3.985 10.561 19.929 1.00 7.85 270 THR A N 1
ATOM 3820 C CA . THR A 1 270 ? -5.235 10.836 20.631 1.00 8.57 270 THR A CA 1
ATOM 3821 C C . THR A 1 270 ? -6.436 10.445 19.769 1.00 6.68 270 THR A C 1
ATOM 3822 O O . THR A 1 270 ? -7.362 9.777 20.241 1.00 6.77 270 THR A O 1
ATOM 3833 N N . PHE A 1 271 ? -6.451 10.854 18.498 1.00 6.41 271 PHE A N 1
ATOM 3834 C CA . PHE A 1 271 ? -7.593 10.491 17.657 1.00 6.08 271 PHE A CA 1
ATOM 3835 C C . PHE A 1 271 ? -7.743 8.974 17.538 1.00 5.74 271 PHE A C 1
ATOM 3836 O O . PHE A 1 271 ? -8.866 8.452 17.527 1.00 5.92 271 PHE A O 1
ATOM 3853 N N . ALA A 1 272 ? -6.622 8.254 17.437 1.00 5.65 272 ALA A N 1
ATOM 3854 C CA . ALA A 1 272 ? -6.669 6.806 17.316 1.00 5.70 272 ALA A CA 1
ATOM 3855 C C . ALA A 1 272 ? -7.130 6.148 18.605 1.00 5.57 272 ALA A C 1
ATOM 3856 O O . ALA A 1 272 ? -7.935 5.211 18.563 1.00 5.91 272 ALA A O 1
ATOM 3863 N N . CYS A 1 273 ? -6.605 6.588 19.756 1.00 6.17 273 CYS A N 1
ATOM 3864 C CA . CYS A 1 273 ? -6.807 5.853 20.998 1.00 6.57 273 CYS A CA 1
ATOM 3865 C C . CYS A 1 273 ? -7.978 6.347 21.845 1.00 6.78 273 CYS A C 1
ATOM 3866 O O . CYS A 1 273 ? -8.411 5.619 22.744 1.00 7.65 273 CYS A O 1
ATOM 3873 N N . GLU A 1 274 ? -8.502 7.538 21.584 1.00 7.04 274 GLU A N 1
ATOM 3874 C CA . GLU A 1 274 ? -9.487 8.120 22.487 1.00 7.22 274 GLU A CA 1
ATOM 3875 C C . GLU A 1 274 ? -10.836 7.417 22.398 1.00 6.95 274 GLU A C 1
ATOM 3876 O O . GLU A 1 274 ? -11.283 6.975 21.337 1.00 7.22 274 GLU A O 1
ATOM 3888 N N . ASN A 1 275 ? -11.529 7.400 23.528 1.00 7.30 275 ASN A N 1
ATOM 3889 C CA . ASN A 1 275 ? -12.956 7.164 23.518 1.00 7.42 275 ASN A CA 1
ATOM 3890 C C . ASN A 1 275 ? -13.606 8.432 22.968 1.00 7.84 275 ASN A C 1
ATOM 3891 O O . ASN A 1 275 ? -13.395 9.515 23.538 1.00 9.58 275 ASN A O 1
ATOM 3902 N N . PRO A 1 276 ? -14.352 8.372 21.856 1.00 7.98 276 PRO A N 1
ATOM 3903 C CA . PRO A 1 276 ? -15.022 9.578 21.349 1.00 9.87 276 PRO A CA 1
ATOM 3904 C C . PRO A 1 276 ? -16.046 10.151 22.307 1.00 8.65 276 PRO A C 1
ATOM 3905 O O . PRO A 1 276 ? -16.492 11.288 22.092 1.00 9.46 276 PRO A O 1
ATOM 3916 N N . ASN A 1 277 ? -16.452 9.395 23.320 1.00 7.97 277 ASN A N 1
ATOM 3917 C CA . ASN A 1 277 ? -17.458 9.851 24.267 1.00 8.64 277 ASN A CA 1
ATOM 3918 C C . ASN A 1 277 ? -18.671 10.411 23.516 1.00 8.15 277 ASN A C 1
ATOM 3919 O O . ASN A 1 277 ? -19.129 11.538 23.742 1.00 8.98 277 ASN A O 1
ATOM 3930 N N . SER A 1 278 ? -19.209 9.582 22.628 1.00 8.56 278 SER A N 1
ATOM 3931 C CA . SER A 1 278 ? -20.236 9.988 21.678 1.00 8.88 278 SER A CA 1
ATOM 3932 C C . SER A 1 278 ? -21.551 9.272 21.937 1.00 9.11 278 SER A C 1
ATOM 3933 O O . SER A 1 278 ? -21.575 8.063 22.193 1.00 9.45 278 SER A O 1
ATOM 3941 N N . THR A 1 279 ? -22.654 10.016 21.819 1.00 9.53 279 THR A N 1
ATOM 3942 C CA . THR A 1 279 ? -23.969 9.385 21.881 1.00 11.18 279 THR A CA 1
ATOM 3943 C C . THR A 1 279 ? -24.229 8.485 20.674 1.00 10.67 279 THR A C 1
ATOM 3944 O O . THR A 1 279 ? -25.180 7.695 20.714 1.00 12.56 279 THR A O 1
ATOM 3955 N N . ARG A 1 280 ? -23.397 8.563 19.618 1.00 9.83 280 ARG A N 1
ATOM 3956 C CA A ARG A 1 280 ? -23.513 7.703 18.446 0.79 10.59 280 ARG A CA 1
ATOM 3957 C CA B ARG A 1 280 ? -23.516 7.704 18.444 0.21 9.94 280 ARG A CA 1
ATOM 3958 C C . ARG A 1 280 ? -22.799 6.370 18.615 1.00 8.42 280 ARG A C 1
ATOM 3959 O O . ARG A 1 280 ? -22.861 5.529 17.706 1.00 8.42 280 ARG A O 1
ATOM 3998 N N . VAL A 1 281 ? -22.118 6.176 19.738 1.00 7.32 281 VAL A N 1
ATOM 3999 C CA . VAL A 1 281 ? -21.316 4.990 20.000 1.00 6.52 281 VAL A CA 1
ATOM 4000 C C . VAL A 1 281 ? -21.926 4.269 21.192 1.00 6.88 281 VAL A C 1
ATOM 4001 O O . VAL A 1 281 ? -21.899 4.784 22.318 1.00 8.17 281 VAL A O 1
ATOM 4014 N N . SER A 1 282 ? -22.491 3.089 20.962 1.00 6.18 282 SER A N 1
ATOM 4015 C CA . SER A 1 282 ? -23.120 2.328 22.036 1.00 6.78 282 SER A CA 1
ATOM 4016 C C . SER A 1 282 ? -22.138 1.481 22.833 1.00 6.98 282 SER A C 1
ATOM 4017 O O . SER A 1 282 ? -22.483 1.035 23.930 1.00 8.34 282 SER A O 1
ATOM 4025 N N . ASP A 1 283 ? -20.934 1.232 22.321 1.00 6.33 283 ASP A N 1
ATOM 4026 C CA . ASP A 1 283 ? -19.950 0.436 23.054 1.00 6.58 283 ASP A CA 1
ATOM 4027 C C . ASP A 1 283 ? -18.584 0.857 22.540 1.00 6.41 283 ASP A C 1
ATOM 4028 O O . ASP A 1 283 ? -18.368 0.935 21.331 1.00 7.72 283 ASP A O 1
ATOM 4037 N N . PHE A 1 284 ? -17.680 1.181 23.456 1.00 6.95 284 PHE A N 1
ATOM 4038 C CA . PHE A 1 284 ? -16.306 1.539 23.137 1.00 7.25 284 PHE A CA 1
ATOM 4039 C C . PHE A 1 284 ? -15.390 0.778 24.080 1.00 7.27 284 PHE A C 1
ATOM 4040 O O . PHE A 1 284 ? -15.607 0.818 25.295 1.00 8.18 284 PHE A O 1
ATOM 4057 N N . ARG A 1 285 ? -14.355 0.130 23.530 1.00 6.42 285 ARG A N 1
ATOM 4058 C CA . ARG A 1 285 ? -13.305 -0.499 24.326 1.00 6.57 285 ARG A CA 1
ATOM 4059 C C . ARG A 1 285 ? -11.970 -0.247 23.636 1.00 6.12 285 ARG A C 1
ATOM 4060 O O . ARG A 1 285 ? -11.912 -0.186 22.412 1.00 6.31 285 ARG A O 1
ATOM 4081 N N . THR A 1 286 ? -10.888 -0.146 24.409 1.00 5.98 286 THR A N 1
ATOM 4082 C CA . THR A 1 286 ? -9.574 -0.106 23.783 1.00 6.24 286 THR A CA 1
ATOM 4083 C C . THR A 1 286 ? -8.550 -0.636 24.768 1.00 6.36 286 THR A C 1
ATOM 4084 O O . THR A 1 286 ? -8.744 -0.555 25.987 1.00 7.59 286 THR A O 1
ATOM 4095 N N . ALA A 1 287 ? -7.449 -1.182 24.244 1.00 6.32 287 ALA A N 1
ATOM 4096 C CA . ALA A 1 287 ? -6.383 -1.720 25.074 1.00 7.01 287 ALA A CA 1
ATOM 4097 C C . ALA A 1 287 ? -5.059 -1.582 24.337 1.00 6.77 287 ALA A C 1
ATOM 4098 O O . ALA A 1 287 ? -4.984 -1.710 23.117 1.00 6.88 287 ALA A O 1
ATOM 4105 N N . ASN A 1 288 ? -4.003 -1.327 25.113 1.00 7.44 288 ASN A N 1
ATOM 4106 C CA . ASN A 1 288 ? -2.635 -1.300 24.600 1.00 7.79 288 ASN A CA 1
ATOM 4107 C C . ASN A 1 288 ? -2.448 -0.277 23.485 1.00 7.70 288 ASN A C 1
ATOM 4108 O O . ASN A 1 288 ? -1.572 -0.428 22.635 1.00 8.64 288 ASN A O 1
ATOM 4119 N N . CYS A 1 289 ? -3.262 0.768 23.481 1.00 8.47 289 CYS A N 1
ATOM 4120 C CA . CYS A 1 289 ? -3.222 1.759 22.412 1.00 8.47 289 CYS A CA 1
ATOM 4121 C C . CYS A 1 289 ? -2.347 2.951 22.782 1.00 11.59 289 CYS A C 1
ATOM 4122 O O . CYS A 1 289 ? -1.419 3.320 22.043 1.00 12.27 289 CYS A O 1
ATOM 4129 N N A SER A 1 290 ? -2.646 3.574 23.920 0.29 15.72 290 SER A N 1
ATOM 4130 N N B SER A 1 290 ? -2.644 3.572 23.927 0.71 14.57 290 SER A N 1
ATOM 4131 C CA A SER A 1 290 ? -1.872 4.699 24.412 0.29 19.94 290 SER A CA 1
ATOM 4132 C CA B SER A 1 290 ? -1.882 4.708 24.422 0.71 19.01 290 SER A CA 1
ATOM 4133 C C A SER A 1 290 ? -0.556 4.197 24.978 0.29 22.73 290 SER A C 1
ATOM 4134 C C B SER A 1 290 ? -0.569 4.216 25.011 0.71 22.19 290 SER A C 1
ATOM 4135 O O A SER A 1 290 ? -0.489 3.113 25.565 0.29 23.11 290 SER A O 1
ATOM 4136 O O B SER A 1 290 ? -0.514 3.154 25.635 0.71 22.85 290 SER A O 1
ATOM 4151 N N . LEU A 1 291 ? 0.494 4.987 24.798 1.00 24.98 291 LEU A N 1
ATOM 4152 C CA . LEU A 1 291 ? 1.810 4.618 25.289 1.00 30.36 291 LEU A CA 1
ATOM 4153 C C . LEU A 1 291 ? 1.965 5.057 26.737 1.00 34.60 291 LEU A C 1
ATOM 4154 O O . LEU A 1 291 ? 1.522 6.142 27.125 1.00 34.96 291 LEU A O 1
ATOM 4169 N N . GLU A 1 292 ? 2.566 4.189 27.541 1.00 37.84 292 GLU A N 1
ATOM 4170 C CA . GLU A 1 292 ? 2.869 4.482 28.935 1.00 41.00 292 GLU A CA 1
ATOM 4171 C C . GLU A 1 292 ? 4.359 4.758 29.046 1.00 40.75 292 GLU A C 1
ATOM 4172 O O . GLU A 1 292 ? 5.171 3.996 28.511 1.00 41.51 292 GLU A O 1
ATOM 4184 N N . HIS A 1 293 ? 4.720 5.845 29.721 1.00 39.62 293 HIS A N 1
ATOM 4185 C CA . HIS A 1 293 ? 6.135 6.104 29.921 1.00 38.24 293 HIS A CA 1
ATOM 4186 C C . HIS A 1 293 ? 6.675 5.255 31.068 1.00 39.47 293 HIS A C 1
ATOM 4187 O O . HIS A 1 293 ? 7.281 4.205 30.834 1.00 39.97 293 HIS A O 1
#

Foldseek 3Di:
DQPLDWDDQDDLVQQLDLAHQFDKDKDKDPDQDLFQTKMKIAGPPRPAAAAEEEEEEAQLDFQQFAVSLRRLQRRHGYIYMYGHGNDSHDALQSLLRSRVSVLVVLVVLCCPVPHPNPVRHDSQFYEYEYAASSLSNRLVNQLVPVSHQEYEYEQYAHPDLQSQSHAHAYEYEYECPEPPNHCVRGVVSNQVNHDNYWYKYWYFPNGYSSCLTPPHPRSSLSSSQVNLRSCCGRSVNCSSLCSPADDPPDPRTPDIDTPPRDDDD

B-factor: mean 9.8, std 6.22, range [3.64, 55.95]

CATH classification: 3.40.50.1820

Organism: Piscinibacter sakaiensis (NCBI:txid1547922)